Protein AF-A0A7S4N7H6-F1 (afdb_monomer)

Solvent-accessible surface area (backbone atoms only — not comparable to full-atom values): 15354 Å² total; per-residue (Å²): 119,67,38,64,48,31,54,50,19,33,51,30,37,40,54,18,50,49,48,48,48,51,52,51,51,55,51,50,63,55,41,80,73,58,54,70,62,51,60,74,70,46,38,38,70,62,48,52,55,51,48,57,56,50,60,75,44,42,65,61,54,47,52,25,35,52,34,37,29,51,17,36,55,34,43,32,55,54,52,39,52,50,30,40,59,76,13,61,77,63,76,40,68,44,70,62,32,51,47,37,40,49,30,40,50,49,25,25,50,36,39,39,50,30,39,52,51,49,46,51,53,50,52,53,50,51,48,51,70,70,78,46,71,32,49,36,60,94,38,90,90,43,83,68,22,55,35,48,39,53,51,49,53,54,51,51,55,52,48,57,58,39,48,56,40,48,40,46,32,30,51,24,50,19,49,33,26,43,51,50,28,52,52,57,72,67,46,88,83,71,65,60,61,59,70,68,60,33,52,50,35,36,54,49,16,54,49,26,48,51,43,32,52,27,60,61,46,27,78,79,41,50,71,63,27,46,54,54,34,52,54,51,47,50,51,41,52,63,47,49,46,38,52,51,31,54,54,44,15,51,39,51,62,56,32,50,51,54,49,54,50,54,52,50,50,57,58,51,57,60,52,63,69,61,68,76,72,71,71,68,82,74,48,70,67,58,62,55,52,58,63,64,66,66,78,78,117

Nearest PDB structures (foldseek):
  3ja6-assembly1_I  TM=1.741E-01  e=6.842E-01  Escherichia coli
  5hu6-assembly1_D  TM=1.816E-01  e=7.795E-01  Trypanosoma brucei brucei
  4x0j-assembly1_A  TM=1.762E-01  e=8.141E-01  Trypanosoma brucei brucei
  7a0g-assembly1_FFF  TM=2.171E-01  e=4.831E+00  Serratia marcescens

Structure (mmCIF, N/CA/C/O backbone):
data_AF-A0A7S4N7H6-F1
#
_entry.id   AF-A0A7S4N7H6-F1
#
loop_
_atom_site.group_PDB
_atom_site.id
_atom_site.type_symbol
_atom_site.label_atom_id
_atom_site.label_alt_id
_atom_site.label_comp_id
_atom_site.label_asym_id
_atom_site.label_entity_id
_atom_site.label_seq_id
_atom_site.pdbx_PDB_ins_code
_atom_site.Cartn_x
_atom_site.Cartn_y
_atom_site.Cartn_z
_atom_site.occupancy
_atom_site.B_iso_or_equiv
_atom_site.auth_seq_id
_atom_site.auth_comp_id
_atom_site.auth_asym_id
_atom_site.auth_atom_id
_atom_site.pdbx_PDB_model_num
ATOM 1 N N . MET A 1 1 ? -7.094 14.275 22.408 1.00 88.88 1 MET A N 1
ATOM 2 C CA . MET A 1 1 ? -5.710 13.994 21.972 1.00 88.88 1 MET A CA 1
ATOM 3 C C . MET A 1 1 ? -5.791 12.988 20.835 1.00 88.88 1 MET A C 1
ATOM 5 O O . MET A 1 1 ? -6.668 12.138 20.911 1.00 88.88 1 MET A O 1
ATOM 9 N N . ILE A 1 2 ? -5.002 13.138 19.769 1.00 94.25 2 ILE A N 1
ATOM 10 C CA . ILE A 1 2 ? -4.972 12.162 18.665 1.00 94.25 2 ILE A CA 1
ATOM 11 C C . ILE A 1 2 ? -3.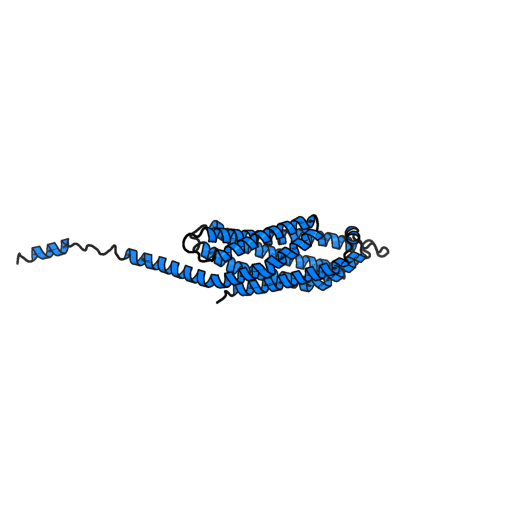952 11.082 19.025 1.00 94.25 2 ILE A C 1
ATOM 13 O O . ILE A 1 2 ? -2.880 11.412 19.527 1.00 94.25 2 ILE A O 1
ATOM 17 N N . ASP A 1 3 ? -4.292 9.819 18.785 1.00 96.12 3 ASP A N 1
ATOM 18 C CA . ASP A 1 3 ? -3.366 8.699 18.938 1.00 96.12 3 ASP A CA 1
ATOM 19 C C . ASP A 1 3 ? -2.113 8.867 18.052 1.00 96.12 3 ASP A C 1
ATOM 21 O O . ASP A 1 3 ? -2.209 9.160 16.856 1.00 96.12 3 ASP A O 1
ATOM 25 N N . PHE A 1 4 ? -0.929 8.694 18.649 1.00 96.50 4 PHE A N 1
ATOM 26 C CA . PHE A 1 4 ? 0.352 8.938 17.981 1.00 96.50 4 PHE A CA 1
ATOM 27 C C . PHE A 1 4 ? 0.578 7.998 16.788 1.00 96.50 4 PHE A C 1
ATOM 29 O O . PHE A 1 4 ? 1.060 8.447 15.745 1.00 96.50 4 PHE A O 1
ATOM 36 N N . ALA A 1 5 ? 0.194 6.721 16.900 1.00 96.56 5 ALA A N 1
ATOM 37 C CA . ALA A 1 5 ? 0.367 5.750 15.820 1.00 96.56 5 ALA A CA 1
ATOM 38 C C . ALA A 1 5 ? -0.529 6.095 14.620 1.00 96.56 5 ALA A C 1
ATOM 40 O O . ALA A 1 5 ? -0.074 6.067 13.479 1.00 96.56 5 ALA A O 1
ATOM 41 N N . CYS A 1 6 ? -1.770 6.528 14.870 1.00 97.00 6 CYS A N 1
ATOM 42 C CA . CYS A 1 6 ? -2.660 7.013 13.810 1.00 97.00 6 CYS A CA 1
ATOM 43 C C . CYS A 1 6 ? -2.090 8.248 13.093 1.00 97.00 6 CYS A C 1
ATOM 45 O O . CYS A 1 6 ? -2.085 8.303 11.863 1.00 97.00 6 CYS A O 1
ATOM 47 N N . ALA A 1 7 ? -1.606 9.242 13.849 1.00 97.69 7 ALA A N 1
ATOM 48 C CA . ALA A 1 7 ? -1.077 10.486 13.286 1.00 97.69 7 ALA A CA 1
ATOM 49 C C . ALA A 1 7 ? 0.189 10.247 12.450 1.00 97.69 7 ALA A C 1
ATOM 51 O O . ALA A 1 7 ? 0.299 10.745 11.331 1.00 97.69 7 ALA A O 1
ATOM 52 N N . THR A 1 8 ? 1.122 9.452 12.974 1.00 97.25 8 THR A N 1
ATOM 53 C CA . THR A 1 8 ? 2.354 9.093 12.262 1.00 97.25 8 THR A CA 1
ATOM 54 C C . THR A 1 8 ? 2.055 8.267 11.018 1.00 97.25 8 THR A C 1
ATOM 56 O O . THR A 1 8 ? 2.459 8.677 9.934 1.00 97.25 8 THR A O 1
ATOM 59 N N . SER A 1 9 ? 1.271 7.188 11.125 1.00 97.19 9 SER A N 1
ATOM 60 C CA . SER A 1 9 ? 0.854 6.386 9.964 1.00 97.19 9 SER A CA 1
ATOM 61 C C . SER A 1 9 ? 0.212 7.255 8.873 1.00 97.19 9 SER A C 1
ATOM 63 O O . SER A 1 9 ? 0.584 7.145 7.708 1.00 97.19 9 SER A O 1
ATOM 65 N N . THR A 1 10 ? -0.650 8.211 9.250 1.00 97.44 10 THR A N 1
ATOM 66 C CA . THR A 1 10 ? -1.265 9.166 8.309 1.00 97.44 10 THR A CA 1
ATOM 67 C C . THR A 1 10 ? -0.224 9.971 7.530 1.00 97.44 10 THR A C 1
ATOM 69 O O . THR A 1 10 ? -0.329 10.092 6.311 1.00 97.44 10 THR A O 1
ATOM 72 N N . ILE A 1 11 ? 0.781 10.522 8.218 1.00 97.88 11 ILE A N 1
ATOM 73 C CA . ILE A 1 11 ? 1.836 11.330 7.590 1.00 97.88 11 ILE A CA 1
ATOM 74 C C . ILE A 1 11 ? 2.667 10.466 6.639 1.00 97.88 11 ILE A C 1
ATOM 76 O O . ILE A 1 11 ? 2.878 10.858 5.494 1.00 97.88 11 ILE A O 1
ATOM 80 N N . PHE A 1 12 ? 3.098 9.282 7.082 1.00 97.69 12 PHE A N 1
ATOM 81 C CA . PHE A 1 12 ? 3.906 8.384 6.255 1.00 97.69 12 PHE A CA 1
ATOM 82 C C . PHE A 1 12 ? 3.144 7.913 5.010 1.00 97.69 12 PHE A C 1
ATOM 84 O O . PHE A 1 12 ? 3.699 7.966 3.912 1.00 97.69 12 PHE A O 1
ATOM 91 N N . PHE A 1 13 ? 1.863 7.551 5.143 1.00 96.75 13 PHE A N 1
ATOM 92 C CA . PHE A 1 13 ? 1.027 7.214 3.993 1.00 96.75 13 PHE A CA 1
ATOM 93 C C . PHE A 1 13 ? 0.859 8.392 3.038 1.00 96.75 13 PHE A C 1
ATOM 95 O O . PHE A 1 13 ? 1.040 8.215 1.837 1.00 96.75 13 PHE A O 1
ATOM 102 N N . ALA A 1 14 ? 0.544 9.588 3.540 1.00 96.31 14 ALA A N 1
ATOM 103 C CA . ALA A 1 14 ? 0.357 10.762 2.691 1.00 96.31 14 ALA A CA 1
ATOM 104 C C . ALA A 1 14 ? 1.646 11.128 1.938 1.00 96.31 14 ALA A C 1
ATOM 106 O O . ALA A 1 14 ? 1.610 11.346 0.729 1.00 96.31 14 ALA A O 1
ATOM 107 N N . CYS A 1 15 ? 2.792 11.142 2.626 1.00 97.25 15 CYS A N 1
ATOM 108 C CA . CYS A 1 15 ? 4.090 11.432 2.018 1.00 97.25 15 CYS A CA 1
ATOM 109 C C . CYS A 1 15 ? 4.485 10.378 0.976 1.00 97.25 15 CYS A C 1
ATOM 111 O O . CYS A 1 15 ? 4.840 10.743 -0.144 1.00 97.25 15 CYS A O 1
ATOM 113 N N . SER A 1 16 ? 4.384 9.089 1.318 1.00 96.69 16 SER A N 1
ATOM 114 C CA . SER A 1 16 ? 4.694 7.986 0.402 1.00 96.69 16 SER A CA 1
ATOM 115 C C . SER A 1 16 ? 3.823 8.036 -0.858 1.00 96.69 16 SER A C 1
ATOM 117 O O . SER A 1 16 ? 4.337 8.083 -1.978 1.00 96.69 16 SER A O 1
ATOM 119 N N . ASN A 1 17 ? 2.499 8.119 -0.691 1.00 94.75 17 ASN A N 1
ATOM 120 C CA . ASN A 1 17 ? 1.561 8.153 -1.812 1.00 94.75 17 ASN A CA 1
ATOM 121 C C . ASN A 1 17 ? 1.756 9.394 -2.686 1.00 94.75 17 ASN A C 1
ATOM 123 O O . ASN A 1 17 ? 1.696 9.296 -3.910 1.00 94.75 17 ASN A O 1
ATOM 127 N N . LEU A 1 18 ? 2.048 10.552 -2.086 1.00 95.50 18 LEU A N 1
ATOM 128 C CA . LEU A 1 18 ? 2.345 11.766 -2.841 1.00 95.50 18 LEU A CA 1
ATOM 129 C C . LEU A 1 18 ? 3.591 11.584 -3.716 1.00 95.50 18 LEU A C 1
ATOM 131 O O . LEU A 1 18 ? 3.563 11.946 -4.892 1.00 95.50 18 LEU A O 1
ATOM 135 N N . MET A 1 19 ? 4.659 10.983 -3.181 1.00 95.81 19 MET A N 1
ATOM 136 C CA . MET A 1 19 ? 5.862 10.674 -3.960 1.00 95.81 19 MET A CA 1
ATOM 137 C C . MET A 1 19 ? 5.555 9.705 -5.105 1.00 95.81 19 MET A C 1
ATOM 139 O O . MET A 1 19 ? 5.966 9.958 -6.237 1.00 95.81 19 MET A O 1
ATOM 143 N N . TYR A 1 20 ? 4.787 8.641 -4.851 1.00 92.88 20 TYR A N 1
ATOM 144 C CA . TYR A 1 20 ? 4.370 7.702 -5.894 1.00 92.88 20 TYR A CA 1
ATOM 145 C C . TYR A 1 20 ? 3.541 8.367 -6.989 1.00 92.88 20 TYR A C 1
ATOM 147 O O . TYR A 1 20 ? 3.772 8.114 -8.169 1.00 92.88 20 TYR A O 1
ATOM 155 N N . ILE A 1 21 ? 2.611 9.248 -6.628 1.00 90.94 21 ILE A N 1
ATOM 156 C CA . ILE A 1 21 ? 1.795 9.981 -7.598 1.00 90.94 21 ILE A CA 1
ATOM 157 C C . ILE A 1 21 ? 2.668 10.926 -8.422 1.00 90.94 21 ILE A C 1
ATOM 159 O O . ILE A 1 21 ? 2.542 10.944 -9.644 1.00 90.94 21 ILE A O 1
ATOM 163 N N . ILE A 1 22 ? 3.603 11.651 -7.801 1.00 91.94 22 ILE A N 1
ATOM 164 C CA . ILE A 1 22 ? 4.558 12.501 -8.527 1.00 91.94 22 ILE A CA 1
ATOM 165 C C . ILE A 1 22 ? 5.390 11.662 -9.505 1.00 91.94 22 ILE A C 1
ATOM 167 O O . ILE A 1 22 ? 5.545 12.055 -10.661 1.00 91.94 22 ILE A O 1
ATOM 171 N N . LEU A 1 23 ? 5.884 10.493 -9.089 1.00 91.44 23 LEU A N 1
ATOM 172 C CA . LEU A 1 23 ? 6.637 9.585 -9.959 1.00 91.44 23 LEU A CA 1
ATOM 173 C C . LEU A 1 23 ? 5.784 9.046 -11.114 1.00 91.44 23 LEU A C 1
ATOM 175 O O . LEU A 1 23 ? 6.234 9.043 -12.258 1.00 91.44 23 LEU A O 1
ATOM 179 N N . ARG A 1 24 ? 4.534 8.647 -10.849 1.00 87.81 24 ARG A N 1
ATOM 180 C CA . ARG A 1 24 ? 3.604 8.168 -11.884 1.00 87.81 24 ARG A CA 1
ATOM 181 C C . ARG A 1 24 ? 3.257 9.277 -12.877 1.00 87.81 24 ARG A C 1
ATOM 183 O O . ARG A 1 24 ? 3.309 9.045 -14.079 1.00 87.81 24 ARG A O 1
ATOM 190 N N . VAL A 1 25 ? 2.978 10.492 -12.403 1.00 86.25 25 VAL A N 1
ATOM 191 C CA . VAL A 1 25 ? 2.630 11.644 -13.253 1.00 86.25 25 VAL A CA 1
ATOM 192 C C . VAL A 1 25 ? 3.828 12.125 -14.070 1.00 86.25 25 VAL A C 1
ATOM 194 O O . VAL A 1 25 ? 3.690 12.393 -15.263 1.00 86.25 25 VAL A O 1
ATOM 197 N N . THR A 1 26 ? 5.018 12.221 -13.471 1.00 87.50 26 THR A N 1
ATOM 198 C CA . THR A 1 26 ? 6.238 12.592 -14.212 1.00 87.50 26 THR A CA 1
ATOM 199 C C . THR A 1 26 ? 6.615 11.512 -15.227 1.00 87.50 26 THR A C 1
ATOM 201 O O . THR A 1 26 ? 6.935 11.838 -16.374 1.00 87.50 26 THR A O 1
ATOM 204 N N . GLY A 1 27 ? 6.466 10.236 -14.860 1.00 81.94 27 GLY A N 1
ATOM 205 C CA . GLY A 1 27 ? 6.606 9.096 -15.764 1.00 81.94 27 GLY A CA 1
ATOM 206 C C . GLY A 1 27 ? 5.619 9.137 -16.932 1.00 81.94 27 GLY A C 1
ATOM 207 O O . GLY A 1 27 ? 6.031 8.976 -18.080 1.00 81.94 27 GLY A O 1
ATOM 208 N N . GLN A 1 28 ? 4.343 9.435 -16.670 1.00 78.00 28 GLN A N 1
ATOM 209 C CA . GLN A 1 28 ? 3.297 9.544 -17.691 1.00 78.00 28 GLN A CA 1
ATOM 210 C C . GLN A 1 28 ? 3.484 10.768 -18.592 1.00 78.00 28 GLN A C 1
ATOM 212 O O . GLN A 1 28 ? 3.285 10.696 -19.798 1.00 78.00 28 GLN A O 1
ATOM 217 N N . ARG A 1 29 ? 3.944 11.907 -18.069 1.00 78.06 29 ARG A N 1
ATOM 218 C CA . ARG A 1 29 ? 4.283 13.044 -18.938 1.00 78.06 29 ARG A CA 1
ATOM 219 C C . ARG A 1 29 ? 5.377 12.657 -19.926 1.00 78.06 29 ARG A C 1
ATOM 221 O O . ARG A 1 29 ? 5.317 13.014 -21.100 1.00 78.06 29 ARG A O 1
ATOM 228 N N . SER A 1 30 ? 6.339 11.869 -19.464 1.00 70.75 30 SER A N 1
ATOM 229 C CA . SER A 1 30 ? 7.383 11.317 -20.312 1.00 70.75 30 SER A CA 1
ATOM 230 C C . SER A 1 30 ? 6.892 10.138 -21.170 1.00 70.75 30 SER A C 1
ATOM 232 O O . SER A 1 30 ? 7.564 9.772 -22.125 1.00 70.75 30 SER A O 1
ATOM 234 N N . SER A 1 31 ? 5.696 9.588 -20.924 1.00 64.12 31 SER A N 1
ATOM 235 C CA . SER A 1 31 ? 5.050 8.622 -21.821 1.00 64.12 31 SER A CA 1
ATOM 236 C C . SER A 1 31 ? 4.431 9.260 -23.064 1.00 64.12 31 SER A C 1
ATOM 238 O O . SER A 1 31 ? 4.078 8.538 -23.983 1.00 64.12 31 SER A O 1
ATOM 240 N N . SER A 1 32 ? 4.359 10.593 -23.160 1.00 69.50 32 SER A N 1
ATOM 241 C CA . SER A 1 32 ? 4.151 11.251 -24.464 1.00 69.50 32 SER A CA 1
ATOM 242 C C . SER A 1 32 ? 5.289 10.958 -25.456 1.00 69.50 32 SER A C 1
ATOM 244 O O . SER A 1 32 ? 5.095 11.075 -26.659 1.00 69.50 32 SER A O 1
ATOM 246 N N . LEU A 1 33 ? 6.452 10.538 -24.942 1.00 75.56 33 LEU A N 1
ATOM 247 C CA . LEU A 1 33 ? 7.594 10.023 -25.701 1.00 75.56 33 LEU A CA 1
ATOM 248 C C . LEU A 1 33 ? 7.657 8.484 -25.690 1.00 75.56 33 LEU A C 1
ATOM 250 O O . LEU A 1 33 ? 8.619 7.912 -26.193 1.00 75.56 33 LEU A O 1
ATOM 254 N N . PHE A 1 34 ? 6.695 7.800 -25.058 1.00 82.00 34 PHE A N 1
ATOM 255 C CA . PHE A 1 34 ? 6.642 6.341 -25.058 1.00 82.00 34 PHE A CA 1
ATOM 256 C C . PHE A 1 34 ? 5.992 5.881 -26.356 1.00 82.00 34 PHE A C 1
ATOM 258 O O . PHE A 1 34 ? 4.787 6.038 -26.541 1.00 82.00 34 PHE A O 1
ATOM 265 N N . ASP A 1 35 ? 6.810 5.312 -27.231 1.00 88.12 35 ASP A N 1
ATOM 266 C CA . ASP A 1 35 ? 6.350 4.644 -28.434 1.00 88.12 35 ASP A CA 1
ATOM 267 C C . ASP A 1 35 ? 6.068 3.164 -28.098 1.00 88.12 35 ASP A C 1
ATOM 269 O O . ASP A 1 35 ? 7.003 2.411 -27.791 1.00 88.12 35 ASP A O 1
ATOM 273 N N . PRO A 1 36 ? 4.790 2.737 -28.069 1.00 86.06 36 PRO A N 1
ATOM 274 C CA . PRO A 1 36 ? 4.431 1.370 -27.713 1.00 86.06 36 PRO A CA 1
ATOM 275 C C . PRO A 1 36 ? 4.935 0.348 -28.732 1.00 86.06 36 PRO A C 1
ATOM 277 O O . PRO A 1 36 ? 5.111 -0.813 -28.360 1.00 86.06 36 PRO A O 1
ATOM 280 N N . ASP A 1 37 ? 5.158 0.751 -29.981 1.00 92.06 37 ASP A N 1
ATOM 281 C CA . ASP A 1 37 ? 5.601 -0.151 -31.035 1.00 92.06 37 ASP A CA 1
ATOM 282 C C . ASP A 1 37 ? 7.103 -0.411 -30.890 1.00 92.06 37 ASP A C 1
ATOM 284 O O . ASP A 1 37 ? 7.502 -1.571 -30.792 1.00 92.06 37 ASP A O 1
ATOM 288 N N . LEU A 1 38 ? 7.914 0.632 -30.665 1.00 93.06 38 LEU A N 1
ATOM 289 C CA . LEU A 1 38 ? 9.347 0.472 -30.355 1.00 93.06 38 LEU A CA 1
ATOM 290 C C . LEU A 1 38 ? 9.592 -0.356 -29.086 1.00 93.06 38 LEU A C 1
ATOM 292 O O . LEU A 1 38 ? 10.543 -1.137 -29.018 1.00 93.06 38 LEU A O 1
ATOM 296 N N . TRP A 1 39 ? 8.734 -0.217 -28.069 1.00 91.19 39 TRP A N 1
ATOM 297 C CA . TRP A 1 39 ? 8.843 -1.032 -26.858 1.00 91.19 39 TRP A CA 1
ATOM 298 C C . TRP A 1 39 ? 8.502 -2.506 -27.111 1.00 91.19 39 TRP A C 1
ATOM 300 O O . TRP A 1 39 ? 9.207 -3.383 -26.615 1.00 91.19 39 TRP A O 1
ATOM 310 N N . LYS A 1 40 ? 7.461 -2.797 -27.905 1.00 91.75 40 LYS A N 1
ATOM 311 C CA . LYS A 1 40 ? 7.094 -4.175 -28.288 1.00 91.75 40 LYS A CA 1
ATOM 312 C C . LYS A 1 40 ? 8.141 -4.830 -29.184 1.00 91.75 40 LYS A C 1
ATOM 314 O O . LYS A 1 40 ? 8.381 -6.028 -29.058 1.00 91.75 40 LYS A O 1
ATOM 319 N N . GLU A 1 41 ? 8.766 -4.053 -30.061 1.00 95.81 41 GLU A N 1
ATOM 320 C CA . GLU A 1 41 ? 9.892 -4.486 -30.894 1.00 95.81 41 GLU A CA 1
ATOM 321 C C . GLU A 1 41 ? 11.198 -4.626 -30.092 1.00 95.81 41 GLU A C 1
ATOM 323 O O . GLU A 1 41 ? 12.179 -5.186 -30.590 1.00 95.81 41 GLU A O 1
ATOM 328 N N . LEU A 1 42 ? 11.191 -4.177 -28.828 1.00 95.50 42 LEU A N 1
ATOM 329 C CA . LEU A 1 42 ? 12.337 -4.152 -27.924 1.00 95.50 42 LEU A CA 1
ATOM 330 C C . LEU A 1 42 ? 13.537 -3.436 -28.556 1.00 95.50 42 LEU A C 1
ATOM 332 O O . LEU A 1 42 ? 14.663 -3.935 -28.501 1.00 95.50 42 LEU A O 1
ATOM 336 N N . ASP A 1 43 ? 13.298 -2.276 -29.173 1.00 96.38 43 ASP A N 1
ATOM 337 C CA . ASP A 1 43 ? 14.360 -1.477 -29.784 1.00 96.38 43 ASP A CA 1
ATOM 338 C C . ASP A 1 43 ? 15.432 -1.100 -28.737 1.00 96.38 43 ASP A C 1
ATOM 340 O O . ASP A 1 43 ? 15.113 -0.495 -27.707 1.00 96.38 43 ASP A O 1
ATOM 344 N N . PRO A 1 44 ? 16.713 -1.447 -28.951 1.00 95.62 44 PRO A N 1
ATOM 345 C CA . PRO A 1 44 ? 17.741 -1.286 -27.928 1.00 95.62 44 PRO A CA 1
ATOM 346 C C . PRO A 1 44 ? 18.051 0.180 -27.600 1.00 95.62 44 PRO A C 1
ATOM 348 O O . PRO A 1 44 ? 18.356 0.482 -26.444 1.00 95.62 44 PRO A O 1
ATOM 351 N N . PHE A 1 45 ? 17.933 1.108 -28.558 1.00 94.88 45 PHE A N 1
ATOM 352 C CA . PHE A 1 45 ? 18.153 2.534 -28.295 1.00 94.88 45 PHE A CA 1
ATOM 353 C C . PHE A 1 45 ? 17.052 3.101 -27.402 1.00 94.88 45 PHE A C 1
ATOM 355 O O . PHE A 1 45 ? 17.334 3.799 -26.423 1.00 94.88 45 PHE A O 1
ATOM 362 N N . PHE A 1 46 ? 15.801 2.749 -27.700 1.00 94.88 46 PHE A N 1
ATOM 363 C CA . PHE A 1 46 ? 14.663 3.094 -26.863 1.00 94.88 46 PHE A CA 1
ATOM 364 C C . PHE A 1 46 ? 14.803 2.506 -25.454 1.00 94.88 46 PHE A C 1
ATOM 366 O O . PHE A 1 46 ? 14.628 3.225 -24.468 1.00 94.88 46 PHE A O 1
ATOM 373 N N . LEU A 1 47 ? 15.169 1.224 -25.336 1.00 95.00 47 LEU A N 1
ATOM 374 C CA . LEU A 1 47 ? 15.364 0.569 -24.040 1.00 95.00 47 LEU A CA 1
ATOM 375 C C . LEU A 1 47 ? 16.472 1.240 -23.220 1.00 95.00 47 LEU A C 1
ATOM 377 O O . LEU A 1 47 ? 16.259 1.525 -22.042 1.00 95.00 47 LEU A O 1
ATOM 381 N N . LYS A 1 48 ? 17.618 1.560 -23.826 1.00 95.19 48 LYS A N 1
ATOM 382 C CA . LYS A 1 48 ? 18.726 2.257 -23.154 1.00 95.19 48 LYS A CA 1
ATOM 383 C C . LYS A 1 48 ? 18.287 3.609 -22.587 1.00 95.19 48 LYS A C 1
ATOM 385 O O . LYS A 1 48 ? 18.486 3.873 -21.401 1.00 95.19 48 LYS A O 1
ATOM 390 N N . PHE A 1 49 ? 17.588 4.415 -23.391 1.00 93.81 49 PHE A N 1
ATOM 391 C CA . PHE A 1 49 ? 17.018 5.689 -22.943 1.00 93.81 49 PHE A CA 1
ATOM 392 C C . PHE A 1 49 ? 16.030 5.508 -21.776 1.00 93.81 49 PHE A C 1
ATOM 394 O O . PHE A 1 49 ? 16.051 6.259 -20.795 1.00 93.81 49 PHE A O 1
ATOM 401 N N . GLN A 1 50 ? 15.176 4.482 -21.841 1.00 92.31 50 GLN A N 1
ATOM 402 C CA . GLN A 1 50 ? 14.249 4.163 -20.754 1.00 92.31 50 GLN A CA 1
ATOM 403 C C . GLN A 1 50 ? 14.976 3.787 -19.462 1.00 92.31 50 GLN A C 1
ATOM 405 O O . GLN A 1 50 ? 14.584 4.238 -18.381 1.00 92.31 50 GLN A O 1
ATOM 410 N N . TRP A 1 51 ? 16.035 2.985 -19.559 1.00 94.38 51 TRP A N 1
ATOM 411 C CA . TRP A 1 51 ? 16.844 2.580 -18.417 1.00 94.38 51 TRP A CA 1
ATOM 412 C C . TRP A 1 51 ? 17.540 3.767 -17.758 1.00 94.38 51 TRP A C 1
ATOM 414 O O . TRP A 1 51 ? 17.423 3.916 -16.544 1.00 94.38 51 TRP A O 1
ATOM 424 N N . GLU A 1 52 ? 18.160 4.666 -18.522 1.00 93.50 52 GLU A N 1
ATOM 425 C CA . GLU A 1 52 ? 18.764 5.902 -17.993 1.00 93.50 52 GLU A CA 1
ATOM 426 C C . GLU A 1 52 ? 17.771 6.721 -17.160 1.00 93.50 52 GLU A C 1
ATOM 428 O O . GLU A 1 52 ? 18.069 7.144 -16.038 1.00 93.50 52 GLU A O 1
ATOM 433 N N . ARG A 1 53 ? 16.538 6.846 -17.655 1.00 90.12 53 ARG A N 1
ATOM 434 C CA . ARG A 1 53 ? 15.451 7.535 -16.953 1.00 90.12 53 ARG A CA 1
ATOM 435 C C . ARG A 1 53 ? 14.980 6.795 -15.695 1.00 90.12 53 ARG A C 1
ATOM 437 O O . ARG A 1 53 ? 14.647 7.425 -14.692 1.00 90.12 53 ARG A O 1
ATOM 444 N N . ARG A 1 54 ? 14.913 5.459 -15.711 1.00 91.38 54 ARG A N 1
ATOM 445 C CA . ARG A 1 54 ? 14.577 4.679 -14.502 1.00 91.38 54 ARG A CA 1
ATOM 446 C C . ARG A 1 54 ? 15.659 4.840 -13.439 1.00 91.38 54 ARG A C 1
ATOM 448 O O . ARG A 1 54 ? 15.335 5.040 -12.270 1.00 91.38 54 ARG A O 1
ATOM 455 N N . MET A 1 55 ? 16.927 4.821 -13.848 1.00 92.25 55 MET A N 1
ATOM 456 C CA . MET A 1 55 ? 18.068 4.987 -12.950 1.00 92.25 55 MET A CA 1
ATOM 457 C C . MET A 1 55 ? 18.048 6.351 -12.248 1.00 92.25 55 MET A C 1
ATOM 459 O O . MET A 1 55 ? 18.274 6.403 -11.040 1.00 92.25 55 MET A O 1
ATOM 463 N N . SER A 1 56 ? 17.678 7.436 -12.942 1.00 93.19 56 SER A N 1
ATOM 464 C CA . SER A 1 56 ? 17.575 8.762 -12.310 1.00 93.19 56 SER A CA 1
ATOM 465 C C . SER A 1 56 ? 16.486 8.843 -11.231 1.00 93.19 56 SER A C 1
ATOM 467 O O . SER A 1 56 ? 16.609 9.617 -10.284 1.00 93.19 56 SER A O 1
ATOM 469 N N . ASN A 1 57 ? 15.430 8.031 -11.344 1.00 92.12 57 ASN A N 1
ATOM 470 C CA . ASN A 1 57 ? 14.289 8.026 -10.423 1.00 92.12 57 ASN A CA 1
ATOM 471 C C . ASN A 1 57 ? 14.355 6.911 -9.361 1.00 92.12 57 ASN A C 1
ATOM 473 O O . ASN A 1 57 ? 13.479 6.835 -8.489 1.00 92.12 57 ASN A O 1
ATOM 477 N N . GLY A 1 58 ? 15.377 6.050 -9.407 1.00 90.94 58 GLY A N 1
ATOM 478 C CA . GLY A 1 58 ? 15.494 4.876 -8.539 1.00 90.94 58 GLY A CA 1
ATOM 479 C C . GLY A 1 58 ? 15.518 5.229 -7.051 1.00 90.94 58 GLY A C 1
ATOM 480 O O . GLY A 1 58 ? 14.803 4.616 -6.261 1.00 90.94 58 GLY A O 1
ATOM 481 N N . ALA A 1 59 ? 16.254 6.279 -6.670 1.00 91.81 59 ALA A N 1
ATOM 482 C CA . ALA A 1 59 ? 16.362 6.711 -5.275 1.00 91.81 59 ALA A CA 1
ATOM 483 C C . ALA A 1 59 ? 15.018 7.185 -4.691 1.00 91.81 59 ALA A C 1
ATOM 485 O O . ALA A 1 59 ? 14.656 6.805 -3.579 1.00 91.81 59 ALA A O 1
ATOM 486 N N . ILE A 1 60 ? 14.252 7.973 -5.455 1.00 93.00 60 ILE A N 1
ATOM 487 C CA . ILE A 1 60 ? 12.932 8.469 -5.032 1.00 93.00 60 ILE A CA 1
ATOM 488 C C . ILE A 1 60 ? 11.953 7.297 -4.907 1.00 93.00 60 ILE A C 1
ATOM 490 O O . ILE A 1 60 ? 11.203 7.224 -3.936 1.00 93.00 60 ILE A O 1
ATOM 494 N N . THR A 1 61 ? 11.999 6.358 -5.857 1.00 92.62 61 THR A N 1
ATOM 495 C CA . THR A 1 61 ? 11.153 5.155 -5.854 1.00 92.62 61 THR A CA 1
ATOM 496 C C . THR A 1 61 ? 11.443 4.272 -4.640 1.00 92.62 61 THR A C 1
ATOM 498 O O . THR A 1 61 ? 10.517 3.849 -3.950 1.00 92.62 61 THR A O 1
ATOM 501 N N . GLY A 1 62 ? 12.723 4.042 -4.330 1.00 93.69 62 GLY A N 1
ATOM 502 C CA . GLY A 1 62 ? 13.135 3.286 -3.146 1.00 93.69 62 GLY A CA 1
ATOM 503 C C . GLY A 1 62 ? 12.720 3.967 -1.840 1.00 93.69 62 GLY A C 1
ATOM 504 O O . GLY A 1 62 ? 12.177 3.312 -0.952 1.00 93.69 62 GLY A O 1
ATOM 505 N N . ALA A 1 63 ? 12.907 5.287 -1.735 1.00 95.38 63 ALA A N 1
ATOM 506 C CA . ALA A 1 63 ? 12.503 6.053 -0.557 1.00 95.38 63 ALA A CA 1
ATOM 507 C C . ALA A 1 63 ? 10.981 6.027 -0.336 1.00 95.38 63 ALA A C 1
ATOM 509 O O . ALA A 1 63 ? 10.539 5.775 0.783 1.00 95.38 63 ALA A O 1
ATOM 510 N N . ALA A 1 64 ? 10.184 6.231 -1.392 1.00 95.81 64 ALA A N 1
ATOM 511 C CA . ALA A 1 64 ? 8.726 6.132 -1.320 1.00 95.81 64 ALA A CA 1
ATOM 512 C C . ALA A 1 64 ? 8.288 4.737 -0.844 1.00 95.81 64 ALA A C 1
ATOM 514 O O . ALA A 1 64 ? 7.490 4.627 0.084 1.00 95.81 64 ALA A O 1
ATOM 515 N N . GLY A 1 65 ? 8.893 3.677 -1.390 1.00 94.62 65 GLY A N 1
ATOM 516 C CA . GLY A 1 65 ? 8.608 2.303 -0.977 1.00 94.62 65 GLY A CA 1
ATOM 517 C C . GLY A 1 65 ? 8.915 2.027 0.490 1.00 94.62 65 GLY A C 1
ATOM 518 O O . GLY A 1 65 ? 8.091 1.453 1.196 1.00 94.62 65 GLY A O 1
ATOM 519 N N . LEU A 1 66 ? 10.061 2.490 0.992 1.00 96.31 66 LEU A N 1
ATOM 520 C CA . LEU A 1 66 ? 10.403 2.331 2.408 1.00 96.31 66 LEU A CA 1
ATOM 521 C C . LEU A 1 66 ? 9.446 3.104 3.326 1.00 96.31 66 LEU A C 1
ATOM 523 O O . LEU A 1 66 ? 9.015 2.565 4.344 1.00 96.31 66 LEU A O 1
ATOM 527 N N . LEU A 1 67 ? 9.077 4.339 2.964 1.00 97.00 67 LEU A N 1
ATOM 528 C CA . LEU A 1 67 ? 8.084 5.114 3.717 1.00 97.00 67 LEU A CA 1
ATOM 529 C C . LEU A 1 67 ? 6.718 4.417 3.732 1.00 97.00 67 LEU A C 1
ATOM 531 O O . LEU A 1 67 ? 6.066 4.402 4.774 1.00 97.00 67 LEU A O 1
ATOM 535 N N . SER A 1 68 ? 6.315 3.818 2.607 1.00 96.38 68 SER A N 1
ATOM 536 C CA . SER A 1 68 ? 5.092 3.017 2.490 1.00 96.38 68 SER A CA 1
ATOM 537 C C . SER A 1 68 ? 5.100 1.829 3.451 1.00 96.38 68 SER A C 1
ATOM 539 O O . SER A 1 68 ? 4.198 1.694 4.277 1.00 96.38 68 SER A O 1
ATOM 541 N N . ALA A 1 69 ? 6.168 1.027 3.433 1.00 97.06 69 ALA A N 1
ATOM 542 C CA . ALA A 1 69 ? 6.301 -0.130 4.313 1.00 97.06 69 ALA A CA 1
ATOM 543 C C . ALA A 1 69 ? 6.241 0.269 5.799 1.00 97.06 69 ALA A C 1
ATOM 545 O O . ALA A 1 69 ? 5.554 -0.371 6.596 1.00 97.06 69 ALA A O 1
ATOM 546 N N . VAL A 1 70 ? 6.898 1.371 6.183 1.00 97.56 70 VAL A N 1
ATOM 547 C CA . VAL A 1 70 ? 6.817 1.908 7.554 1.00 97.56 70 VAL A CA 1
ATOM 548 C C . VAL A 1 70 ? 5.392 2.351 7.899 1.00 97.56 70 VAL A C 1
ATOM 550 O O . VAL A 1 70 ? 4.919 2.067 9.002 1.00 97.56 70 VAL A O 1
ATOM 553 N N . ALA A 1 71 ? 4.688 3.010 6.973 1.00 97.31 71 ALA A N 1
ATOM 554 C CA . ALA A 1 71 ? 3.304 3.440 7.173 1.00 97.31 71 ALA A CA 1
ATOM 555 C C . ALA A 1 71 ? 2.383 2.257 7.507 1.00 97.31 71 ALA A C 1
ATOM 557 O O . ALA A 1 71 ? 1.575 2.354 8.436 1.00 97.31 71 ALA A O 1
ATOM 558 N N . TRP A 1 72 ? 2.567 1.139 6.801 1.00 97.69 72 TRP A N 1
ATOM 559 C CA . TRP A 1 72 ? 1.849 -0.118 6.994 1.00 97.69 72 TRP A CA 1
ATOM 560 C C . TRP A 1 72 ? 2.113 -0.768 8.355 1.00 97.69 72 TRP A C 1
ATOM 562 O O . TRP A 1 72 ? 1.175 -1.117 9.075 1.00 97.69 72 TRP A O 1
ATOM 572 N N . PHE A 1 73 ? 3.370 -0.839 8.797 1.00 97.00 73 PHE A N 1
ATOM 573 C CA . PHE A 1 73 ? 3.662 -1.325 10.150 1.00 97.00 73 PHE A CA 1
ATOM 574 C C . PHE A 1 73 ? 3.040 -0.448 11.238 1.00 97.00 73 PHE A C 1
ATOM 576 O O . PHE A 1 73 ? 2.468 -0.967 12.200 1.00 97.00 73 PHE A O 1
ATOM 583 N N . LEU A 1 74 ? 3.110 0.878 11.084 1.00 97.75 74 LEU A N 1
ATOM 584 C CA . LEU A 1 74 ? 2.476 1.807 12.020 1.00 97.75 74 LEU A CA 1
ATOM 585 C C . LEU A 1 74 ? 0.948 1.687 11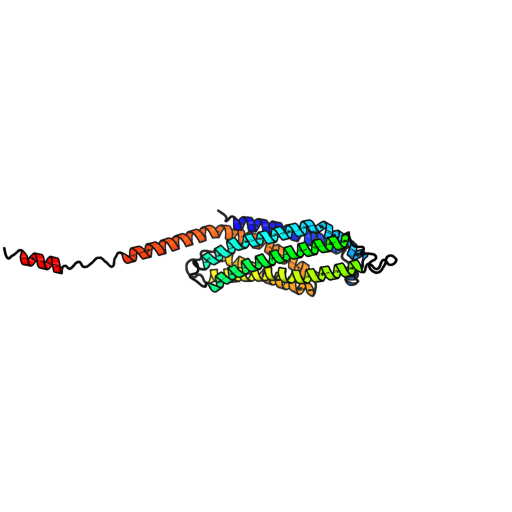.997 1.00 97.75 74 LEU A C 1
ATOM 587 O O . LEU A 1 74 ? 0.322 1.847 13.041 1.00 97.75 74 LEU A O 1
ATOM 591 N N . PHE A 1 75 ? 0.359 1.361 10.846 1.00 97.81 75 PHE A N 1
ATOM 592 C CA . PHE A 1 75 ? -1.074 1.129 10.663 1.00 97.81 75 PHE A CA 1
ATOM 593 C C . PHE A 1 75 ? -1.591 -0.129 11.365 1.00 97.81 75 PHE A C 1
ATOM 595 O O . PHE A 1 75 ? -2.715 -0.129 11.874 1.00 97.81 75 PHE A O 1
ATOM 602 N N . CYS A 1 76 ? -0.773 -1.180 11.480 1.00 98.00 76 CYS A N 1
ATOM 603 C CA . CYS A 1 76 ? -1.147 -2.378 12.236 1.00 98.00 76 CYS A CA 1
ATOM 604 C C . CYS A 1 76 ? -1.539 -2.053 13.680 1.00 98.00 76 CYS A C 1
ATOM 606 O O . CYS A 1 76 ? -2.484 -2.634 14.209 1.00 98.00 76 CYS A O 1
ATOM 608 N N . ILE A 1 77 ? -0.832 -1.117 14.322 1.00 97.88 77 ILE A N 1
ATOM 609 C CA . ILE A 1 77 ? -1.027 -0.781 15.737 1.00 97.88 77 ILE A CA 1
ATOM 610 C C . ILE A 1 77 ? -2.470 -0.321 16.017 1.00 97.88 77 ILE A C 1
ATOM 612 O O . ILE A 1 77 ? -3.139 -0.946 16.848 1.00 97.88 77 ILE A O 1
ATOM 616 N N . PRO A 1 78 ? -3.006 0.733 15.372 1.00 98.06 78 PRO A N 1
ATOM 617 C CA . PRO A 1 78 ? -4.376 1.154 15.618 1.00 98.06 78 PRO A CA 1
ATOM 618 C C . PRO A 1 78 ? -5.404 0.121 15.148 1.00 98.06 78 PRO A C 1
ATOM 620 O O . PRO A 1 78 ? -6.415 -0.043 15.824 1.00 98.06 78 PRO A O 1
ATOM 623 N N . VAL A 1 79 ? -5.149 -0.632 14.072 1.00 98.38 79 VAL A N 1
ATOM 624 C CA . VAL A 1 79 ? -6.071 -1.689 13.613 1.00 98.38 79 VAL A CA 1
ATOM 625 C C . VAL A 1 79 ? -6.201 -2.819 14.636 1.00 98.38 79 VAL A C 1
ATOM 627 O O . VAL A 1 79 ? -7.316 -3.239 14.947 1.00 98.38 79 VAL A O 1
ATOM 630 N N . ILE A 1 80 ? -5.091 -3.276 15.218 1.00 98.31 80 ILE A N 1
ATOM 631 C CA . ILE A 1 80 ? -5.100 -4.300 16.272 1.00 98.31 80 ILE A CA 1
ATOM 632 C C . ILE A 1 80 ? -5.811 -3.772 17.524 1.00 98.31 80 ILE A C 1
ATOM 634 O O . ILE A 1 80 ? -6.611 -4.495 18.115 1.00 98.31 80 ILE A O 1
ATOM 638 N N . ASN A 1 81 ? -5.595 -2.506 17.902 1.00 97.31 81 ASN A N 1
ATOM 639 C CA . ASN A 1 81 ? -6.321 -1.894 19.021 1.00 97.31 81 ASN A CA 1
ATOM 640 C C . ASN A 1 81 ? -7.836 -1.826 18.760 1.00 97.31 81 ASN A C 1
ATOM 642 O O . ASN A 1 81 ? -8.622 -2.145 19.651 1.00 97.31 81 ASN A O 1
ATOM 646 N N . VAL A 1 82 ? -8.254 -1.459 17.544 1.00 97.69 82 VAL A N 1
ATOM 647 C CA . VAL A 1 82 ? -9.668 -1.487 17.135 1.00 97.69 82 VAL A CA 1
ATOM 648 C C . VAL A 1 82 ? -10.228 -2.902 17.246 1.00 97.69 82 VAL A C 1
ATOM 650 O O . VAL A 1 82 ? -11.288 -3.092 17.839 1.00 97.69 82 VAL A O 1
ATOM 653 N N . ALA A 1 83 ? -9.512 -3.900 16.723 1.00 97.31 83 ALA A N 1
ATOM 654 C CA . ALA A 1 83 ? -9.936 -5.294 16.780 1.00 97.31 83 ALA A CA 1
ATOM 655 C C . ALA A 1 83 ? -10.064 -5.796 18.228 1.00 97.31 83 ALA A C 1
ATOM 657 O O . ALA A 1 83 ? -11.050 -6.451 18.564 1.00 97.31 83 ALA A O 1
ATOM 658 N N . TRP A 1 84 ? -9.117 -5.440 19.101 1.00 97.25 84 TRP A N 1
ATOM 659 C CA . TRP A 1 84 ? -9.149 -5.782 20.522 1.00 97.25 84 TRP A CA 1
ATOM 660 C C . TRP A 1 84 ? -10.364 -5.177 21.234 1.00 97.25 84 TRP A C 1
ATOM 662 O O . TRP A 1 84 ? -11.122 -5.907 21.877 1.00 97.25 84 TRP A O 1
ATOM 672 N N . ILE A 1 85 ? -10.601 -3.872 21.064 1.00 96.06 85 ILE A N 1
ATOM 673 C CA . ILE A 1 85 ? -11.729 -3.168 21.692 1.00 96.06 85 ILE A CA 1
ATOM 674 C C . ILE A 1 85 ? -13.063 -3.739 21.194 1.00 96.06 85 ILE A C 1
ATOM 676 O O . ILE A 1 85 ? -13.917 -4.098 22.001 1.00 96.06 85 ILE A O 1
ATOM 680 N N . LEU A 1 86 ? -13.228 -3.911 19.878 1.00 95.69 86 LEU A N 1
ATOM 681 C CA . LEU A 1 86 ? -14.453 -4.477 19.297 1.00 95.69 86 LEU A CA 1
ATOM 682 C C . LEU A 1 86 ? -14.701 -5.930 19.743 1.00 95.69 86 LEU A C 1
ATOM 684 O O . LEU A 1 86 ? -15.848 -6.348 19.925 1.00 95.69 86 LEU A O 1
ATOM 688 N N . SER A 1 87 ? -13.635 -6.691 20.007 1.00 95.88 87 SER A N 1
ATOM 689 C CA . SER A 1 87 ? -13.732 -8.046 20.563 1.00 95.88 87 SER A CA 1
ATOM 690 C C . SER A 1 87 ? -14.118 -8.094 22.045 1.00 95.88 87 SER A C 1
ATOM 692 O O . SER A 1 87 ? -14.310 -9.191 22.575 1.00 95.88 87 SER A O 1
ATOM 694 N N . HIS A 1 88 ? -14.236 -6.937 22.709 1.00 93.88 88 HIS A N 1
ATOM 695 C CA . HIS A 1 88 ? -14.433 -6.820 24.153 1.00 93.88 88 HIS A CA 1
ATOM 696 C C . HIS A 1 88 ? -13.354 -7.588 24.938 1.00 93.88 88 HIS A C 1
ATOM 698 O O . HIS A 1 88 ? -13.667 -8.382 25.828 1.00 93.88 88 HIS A O 1
ATOM 704 N N . GLY A 1 89 ? -12.089 -7.418 24.539 1.00 92.31 89 GLY A N 1
ATOM 705 C CA . GLY A 1 89 ? -10.959 -8.136 25.134 1.00 92.31 89 GLY A CA 1
ATOM 706 C C . GLY A 1 89 ? -10.981 -9.644 24.868 1.00 92.31 89 GLY A C 1
ATOM 707 O O . GLY A 1 89 ? -10.645 -10.436 25.742 1.00 92.31 89 GLY A O 1
ATOM 708 N N . GLY A 1 90 ? -11.444 -10.060 23.686 1.00 93.25 90 GLY A N 1
ATOM 709 C CA . GLY A 1 90 ? -11.512 -11.468 23.287 1.00 93.25 90 GLY A CA 1
ATOM 710 C C . GLY A 1 90 ? -12.746 -12.227 23.785 1.00 93.25 90 GLY A C 1
ATOM 711 O O . GLY A 1 90 ? -12.809 -13.444 23.646 1.00 93.25 90 GLY A O 1
ATOM 712 N N . LYS A 1 91 ? -13.758 -11.547 24.330 1.00 93.12 91 LYS A N 1
ATOM 713 C CA . LYS A 1 91 ? -14.999 -12.191 24.799 1.00 93.12 91 LYS A CA 1
ATOM 714 C C . LYS A 1 91 ? -16.008 -12.432 23.672 1.00 93.12 91 LYS A C 1
ATOM 716 O O . LYS A 1 91 ? -16.907 -13.257 23.812 1.00 93.12 91 LYS A O 1
ATOM 721 N N . ARG A 1 92 ? -15.877 -11.727 22.540 1.00 93.06 92 ARG A N 1
ATOM 722 C CA . ARG A 1 92 ? -16.856 -11.750 21.444 1.00 93.06 92 ARG A CA 1
ATOM 723 C C . ARG A 1 92 ? -16.211 -11.934 20.073 1.00 93.06 92 ARG A C 1
ATOM 725 O O . ARG A 1 92 ? -15.339 -11.169 19.667 1.00 93.06 92 ARG A O 1
ATOM 732 N N . ARG A 1 93 ? -16.740 -12.898 19.301 1.00 94.00 93 ARG A N 1
ATOM 733 C CA . ARG A 1 93 ? -16.399 -13.139 17.880 1.00 94.00 93 ARG A CA 1
ATOM 734 C C . ARG A 1 93 ? -14.885 -13.134 17.633 1.00 94.00 93 ARG A C 1
ATOM 736 O O . ARG A 1 93 ? -14.397 -12.458 16.730 1.00 94.00 93 ARG A O 1
ATOM 743 N N . VAL A 1 94 ? -14.150 -13.873 18.462 1.00 95.88 94 VAL A N 1
ATOM 744 C CA . VAL A 1 94 ? -12.679 -13.874 18.489 1.00 95.88 94 VAL A CA 1
ATOM 745 C C . VAL A 1 94 ? -12.090 -14.151 17.110 1.00 95.88 94 VAL A C 1
ATOM 747 O O . VAL A 1 94 ? -11.238 -13.395 16.665 1.00 95.88 94 VAL A O 1
ATOM 750 N N . GLY A 1 95 ? -12.609 -15.152 16.388 1.00 97.19 95 GLY A N 1
ATOM 751 C CA . GLY A 1 95 ? -12.099 -15.519 15.062 1.00 97.19 95 GLY A CA 1
ATOM 752 C C . GLY A 1 95 ? -12.099 -14.365 14.053 1.00 97.19 95 GLY A C 1
ATOM 753 O O . GLY A 1 95 ? -11.128 -14.186 13.330 1.00 97.19 95 GLY A O 1
ATOM 754 N N . MET A 1 96 ? -13.138 -13.525 14.056 1.00 97.81 96 MET A N 1
ATOM 755 C CA . MET A 1 96 ? -13.218 -12.360 13.171 1.00 97.81 96 MET A CA 1
ATOM 756 C C . MET A 1 96 ? -12.166 -11.300 13.522 1.00 97.81 96 MET A C 1
ATOM 758 O O . MET A 1 96 ? -11.525 -10.751 12.635 1.00 97.81 96 MET A O 1
ATOM 762 N N . HIS A 1 97 ? -11.970 -11.018 14.811 1.00 97.69 97 HIS A N 1
ATOM 763 C CA . HIS A 1 97 ? -11.001 -10.018 15.265 1.00 97.69 97 HIS A CA 1
ATOM 764 C C . HIS A 1 97 ? -9.553 -10.502 15.123 1.00 97.69 97 HIS A C 1
ATOM 766 O O . HIS A 1 97 ? -8.680 -9.720 14.751 1.00 97.69 97 HIS A O 1
ATOM 772 N N . VAL A 1 98 ? -9.313 -11.801 15.330 1.00 98.12 98 VAL A N 1
ATOM 773 C CA . VAL A 1 98 ? -8.038 -12.453 15.004 1.00 98.12 98 VAL A CA 1
ATOM 774 C C . VAL A 1 98 ? -7.765 -12.349 13.506 1.00 98.12 98 VAL A C 1
ATOM 776 O O . VAL A 1 98 ? -6.652 -11.998 13.129 1.00 98.12 98 VAL A O 1
ATOM 779 N N . LEU A 1 99 ? -8.772 -12.564 12.652 1.00 98.38 99 LEU A N 1
ATOM 780 C CA . LEU A 1 99 ? -8.629 -12.401 11.205 1.00 98.38 99 LEU A CA 1
ATOM 781 C C . LEU A 1 99 ? -8.308 -10.950 10.809 1.00 98.38 99 LEU A C 1
ATOM 783 O O . LEU A 1 99 ? -7.443 -10.749 9.966 1.00 98.38 99 LEU A O 1
ATOM 787 N N . ILE A 1 100 ? -8.930 -9.942 11.438 1.00 98.38 100 ILE A N 1
ATOM 788 C CA . ILE A 1 100 ? -8.574 -8.524 11.223 1.00 98.38 100 ILE A CA 1
ATOM 789 C C . ILE A 1 100 ? -7.089 -8.293 11.534 1.00 98.38 100 ILE A C 1
ATOM 791 O O . ILE A 1 100 ? -6.371 -7.723 10.714 1.00 98.38 100 ILE A O 1
ATOM 795 N N . GLY A 1 101 ? -6.621 -8.754 12.698 1.00 98.25 101 GLY A N 1
ATOM 796 C CA . GLY A 1 101 ? -5.214 -8.630 13.086 1.00 98.25 101 GLY A CA 1
ATOM 797 C C . GLY A 1 101 ? -4.274 -9.371 12.132 1.00 98.25 101 GLY A C 1
ATOM 798 O O . GLY A 1 101 ? -3.262 -8.814 11.714 1.00 98.25 101 GLY A O 1
ATOM 799 N N . ALA A 1 102 ? -4.632 -10.595 11.735 1.00 98.44 102 ALA A N 1
ATOM 800 C CA . ALA A 1 102 ? -3.851 -11.408 10.807 1.00 98.44 102 ALA A CA 1
ATOM 801 C C . ALA A 1 102 ? -3.751 -10.770 9.414 1.00 98.44 102 ALA A C 1
ATOM 803 O O . ALA A 1 102 ? -2.665 -10.749 8.844 1.00 98.44 102 ALA A O 1
ATOM 804 N N . LEU A 1 103 ? -4.844 -10.208 8.886 1.00 98.44 103 LEU A N 1
ATOM 805 C CA . LEU A 1 103 ? -4.840 -9.493 7.607 1.00 98.44 103 LEU A CA 1
ATOM 806 C C . LEU A 1 103 ? -4.016 -8.205 7.676 1.00 98.44 103 LEU A C 1
ATOM 808 O O . LEU A 1 103 ? -3.265 -7.930 6.749 1.00 98.44 103 LEU A O 1
ATOM 812 N N . ALA A 1 104 ? -4.106 -7.444 8.771 1.00 98.31 104 ALA A N 1
ATOM 813 C CA . ALA A 1 104 ? -3.305 -6.233 8.945 1.00 98.31 104 ALA A CA 1
ATOM 814 C C . ALA A 1 104 ? -1.801 -6.550 8.981 1.00 98.31 104 ALA A C 1
ATOM 816 O O . ALA A 1 104 ? -1.019 -5.942 8.256 1.00 98.31 104 ALA A O 1
ATOM 817 N N . VAL A 1 105 ? -1.396 -7.546 9.778 1.00 98.25 105 VAL A N 1
ATOM 818 C CA . VAL A 1 105 ? 0.007 -7.982 9.861 1.00 98.25 105 VAL A CA 1
ATOM 819 C C . VAL A 1 105 ? 0.472 -8.600 8.542 1.00 98.25 105 VAL A C 1
ATOM 821 O O . VAL A 1 105 ? 1.554 -8.268 8.066 1.00 98.25 105 VAL A O 1
ATOM 824 N N . GLY A 1 106 ? -0.344 -9.464 7.934 1.00 97.75 106 GLY A N 1
ATOM 825 C CA . GLY A 1 106 ? -0.046 -10.102 6.654 1.00 97.75 106 GLY A CA 1
ATOM 826 C C . GLY A 1 106 ? 0.112 -9.095 5.516 1.00 97.75 106 GLY A C 1
ATOM 827 O O . GLY A 1 106 ? 1.074 -9.197 4.763 1.00 97.75 106 GLY A O 1
ATOM 828 N N . GLY A 1 107 ? -0.770 -8.093 5.435 1.00 97.38 107 GLY A N 1
ATOM 829 C CA . GLY A 1 107 ? -0.667 -6.990 4.477 1.00 97.38 107 GLY A CA 1
ATOM 830 C C . GLY A 1 107 ? 0.623 -6.188 4.655 1.00 97.38 107 GLY A C 1
ATOM 831 O O . GLY A 1 107 ? 1.344 -5.974 3.689 1.00 97.38 107 GLY A O 1
ATOM 832 N N . SER A 1 108 ? 0.988 -5.849 5.894 1.00 97.75 108 SER A N 1
ATOM 833 C CA . SER A 1 108 ? 2.236 -5.123 6.179 1.00 97.75 108 SER A CA 1
ATOM 834 C C . SER A 1 108 ? 3.501 -5.918 5.856 1.00 97.75 108 SER A C 1
ATOM 836 O O . SER A 1 108 ? 4.482 -5.353 5.376 1.00 97.75 108 SER A O 1
ATOM 838 N N . ILE A 1 109 ? 3.496 -7.233 6.101 1.00 97.56 109 ILE A N 1
ATOM 839 C CA . ILE A 1 109 ? 4.608 -8.111 5.711 1.00 97.56 109 ILE A CA 1
ATOM 840 C C . ILE A 1 109 ? 4.690 -8.216 4.186 1.00 97.56 109 ILE A C 1
ATOM 842 O O . ILE A 1 109 ? 5.788 -8.120 3.641 1.00 97.56 109 ILE A O 1
ATOM 846 N N . ALA A 1 110 ? 3.554 -8.390 3.504 1.00 96.62 110 ALA A N 1
ATOM 847 C CA . ALA A 1 110 ? 3.501 -8.459 2.048 1.00 96.62 110 ALA A CA 1
ATOM 848 C C . ALA A 1 110 ? 4.035 -7.171 1.407 1.00 96.62 110 ALA A C 1
ATOM 850 O O . ALA A 1 110 ? 4.895 -7.254 0.533 1.00 96.62 110 ALA A O 1
ATOM 851 N N . GLU A 1 111 ? 3.625 -6.002 1.908 1.00 96.38 111 GLU A N 1
ATOM 852 C CA . GLU A 1 111 ? 4.146 -4.709 1.454 1.00 96.38 111 GLU A CA 1
ATOM 853 C C . GLU A 1 111 ? 5.662 -4.613 1.684 1.00 96.38 111 GLU A C 1
ATOM 855 O O . GLU A 1 111 ? 6.424 -4.334 0.759 1.00 96.38 111 GLU A O 1
ATOM 860 N N . LEU A 1 112 ? 6.155 -4.916 2.892 1.00 96.50 112 LEU A N 1
ATOM 861 C CA . LEU A 1 112 ? 7.597 -4.894 3.157 1.00 96.50 112 LEU A CA 1
ATOM 862 C C . LEU A 1 112 ? 8.364 -5.803 2.187 1.00 96.50 112 LEU A C 1
ATOM 864 O O . LEU A 1 112 ? 9.391 -5.397 1.640 1.00 96.50 112 LEU A O 1
ATOM 868 N N . MET A 1 113 ? 7.872 -7.024 1.969 1.00 97.19 113 MET A N 1
ATOM 869 C CA . MET A 1 113 ? 8.476 -7.969 1.034 1.00 97.19 113 MET A CA 1
ATOM 870 C C . MET A 1 113 ? 8.474 -7.422 -0.394 1.00 97.19 113 MET A C 1
ATOM 872 O O . MET A 1 113 ? 9.526 -7.433 -1.034 1.00 97.19 113 MET A O 1
ATOM 876 N N . ALA A 1 114 ? 7.347 -6.889 -0.873 1.00 96.56 114 ALA A N 1
ATOM 877 C CA . ALA A 1 114 ? 7.237 -6.296 -2.203 1.00 96.56 114 ALA A CA 1
ATOM 878 C C . ALA A 1 114 ? 8.239 -5.148 -2.390 1.00 96.56 114 ALA A C 1
ATOM 880 O O . ALA A 1 114 ? 8.962 -5.108 -3.389 1.00 96.56 114 ALA A O 1
ATOM 881 N N . ARG A 1 115 ? 8.363 -4.248 -1.405 1.00 96.25 115 ARG A N 1
ATOM 882 C CA . ARG A 1 115 ? 9.305 -3.118 -1.463 1.00 96.25 115 ARG A CA 1
ATOM 883 C C . ARG A 1 115 ? 10.764 -3.567 -1.404 1.00 96.25 115 ARG A C 1
ATOM 885 O O . ARG A 1 115 ? 11.574 -3.059 -2.178 1.00 96.25 115 ARG A O 1
ATOM 892 N N . LEU A 1 116 ? 11.112 -4.543 -0.563 1.00 95.75 116 LEU A N 1
ATOM 893 C CA . LEU A 1 116 ? 12.471 -5.102 -0.514 1.00 95.75 116 LEU A CA 1
ATOM 894 C C . LEU A 1 116 ? 12.846 -5.814 -1.820 1.00 95.75 116 LEU A C 1
ATOM 896 O O . LEU A 1 116 ? 13.945 -5.605 -2.337 1.00 95.75 116 LEU A O 1
ATOM 900 N N . MET A 1 117 ? 11.929 -6.604 -2.386 1.00 96.81 117 MET A N 1
ATOM 901 C CA . MET A 1 117 ? 12.123 -7.245 -3.689 1.00 96.81 117 MET A CA 1
ATOM 902 C C . MET A 1 117 ? 12.303 -6.202 -4.791 1.00 96.81 117 MET A C 1
ATOM 904 O O . MET A 1 117 ? 13.220 -6.322 -5.600 1.00 96.81 117 MET A O 1
ATOM 908 N N . MET A 1 118 ? 11.489 -5.145 -4.786 1.00 95.31 118 MET A N 1
ATOM 909 C CA . MET A 1 118 ? 11.584 -4.062 -5.760 1.00 95.31 118 MET A CA 1
ATOM 910 C C . MET A 1 118 ? 12.929 -3.328 -5.688 1.00 95.31 118 MET A C 1
ATOM 912 O O . MET A 1 118 ? 13.546 -3.062 -6.722 1.00 95.31 118 MET A O 1
ATOM 916 N N . VAL A 1 119 ? 13.425 -3.043 -4.479 1.00 94.62 119 VAL A N 1
ATOM 917 C CA . VAL A 1 119 ? 14.765 -2.466 -4.275 1.00 94.62 119 VAL A CA 1
ATOM 918 C C . VAL A 1 119 ? 15.849 -3.417 -4.786 1.00 94.62 119 VAL A C 1
ATOM 920 O O . VAL A 1 119 ? 16.744 -2.980 -5.507 1.00 94.62 119 VAL A O 1
ATOM 923 N N . GLY A 1 120 ? 15.754 -4.714 -4.478 1.00 95.81 120 GLY A N 1
ATOM 924 C CA . GLY A 1 120 ? 16.696 -5.727 -4.962 1.00 95.81 120 GLY A CA 1
ATOM 925 C C . GLY A 1 120 ? 16.748 -5.800 -6.490 1.00 95.81 120 GLY A C 1
ATOM 926 O O . GLY A 1 120 ? 17.822 -5.672 -7.076 1.00 95.81 120 GLY A O 1
ATOM 927 N N . VAL A 1 121 ? 15.586 -5.921 -7.140 1.00 96.19 121 VAL A N 1
ATOM 928 C CA . VAL A 1 121 ? 15.460 -5.945 -8.606 1.00 96.19 121 VAL A CA 1
ATOM 929 C C . VAL A 1 121 ? 16.015 -4.664 -9.220 1.00 96.19 121 VAL A C 1
ATOM 931 O O . VAL A 1 121 ? 16.770 -4.731 -10.188 1.00 96.19 121 VAL A O 1
ATOM 934 N N . THR A 1 122 ? 15.698 -3.501 -8.647 1.00 94.25 122 THR A N 1
ATOM 935 C CA . THR A 1 122 ? 16.180 -2.206 -9.150 1.00 94.25 122 THR A CA 1
ATOM 936 C C . THR A 1 122 ? 17.698 -2.092 -9.041 1.00 94.25 122 THR A C 1
ATOM 938 O O . THR A 1 122 ? 18.340 -1.688 -10.006 1.00 94.25 122 THR A O 1
ATOM 941 N N . ASN A 1 123 ? 18.287 -2.496 -7.913 1.00 95.00 123 ASN A N 1
ATOM 942 C CA . ASN A 1 123 ? 19.733 -2.435 -7.701 1.00 95.00 123 ASN A CA 1
ATOM 943 C C . ASN A 1 123 ? 20.492 -3.385 -8.633 1.00 95.00 123 ASN A C 1
ATOM 945 O O . ASN A 1 123 ? 21.471 -2.976 -9.253 1.00 95.00 123 ASN A O 1
ATOM 949 N N . VAL A 1 124 ? 20.030 -4.632 -8.768 1.00 97.00 124 VAL A N 1
ATOM 950 C CA . VAL A 1 124 ? 20.653 -5.606 -9.678 1.00 97.00 124 VAL A CA 1
ATOM 951 C C . VAL A 1 124 ? 20.514 -5.150 -11.126 1.00 97.00 124 VAL A C 1
ATOM 953 O O . VAL A 1 124 ? 21.488 -5.183 -11.870 1.00 97.00 124 VAL A O 1
ATOM 956 N N . SER A 1 125 ? 19.339 -4.658 -11.523 1.00 96.62 125 SER A N 1
ATOM 957 C CA . SER A 1 125 ? 19.131 -4.171 -12.891 1.00 96.62 125 SER A CA 1
ATOM 958 C C . SER A 1 125 ? 19.965 -2.925 -13.190 1.00 96.62 125 SER A C 1
ATOM 960 O O . SER A 1 125 ? 20.498 -2.797 -14.286 1.00 96.62 125 SER A O 1
ATOM 962 N N . HIS A 1 126 ? 20.123 -2.025 -12.213 1.00 95.62 126 HIS A N 1
ATOM 963 C CA . HIS A 1 126 ? 21.003 -0.861 -12.324 1.00 95.62 126 HIS A CA 1
ATOM 964 C C . HIS A 1 126 ? 22.466 -1.273 -12.505 1.00 95.62 126 HIS A C 1
ATOM 966 O O . HIS A 1 126 ? 23.154 -0.739 -13.372 1.00 95.62 126 HIS A O 1
ATOM 972 N N . TRP A 1 127 ? 22.929 -2.240 -11.713 1.00 96.81 127 TRP A N 1
ATOM 973 C CA . TRP A 1 127 ? 24.276 -2.789 -11.823 1.00 96.81 127 TRP A CA 1
ATOM 974 C C . TRP A 1 127 ? 24.524 -3.420 -13.200 1.00 96.81 127 TRP A C 1
ATOM 976 O O . TRP A 1 127 ? 25.503 -3.078 -13.859 1.00 96.81 127 TRP A O 1
ATOM 986 N N . LEU A 1 128 ? 23.594 -4.254 -13.681 1.00 97.06 128 LEU A N 1
ATOM 987 C CA . LEU A 1 128 ? 23.662 -4.855 -15.017 1.00 97.06 128 LEU A CA 1
ATOM 988 C C . LEU A 1 128 ? 23.671 -3.795 -16.128 1.00 97.06 128 LEU A C 1
ATOM 990 O O . LEU A 1 128 ? 24.486 -3.877 -17.037 1.00 97.06 128 LEU A O 1
ATOM 994 N N . ALA A 1 129 ? 22.806 -2.781 -16.043 1.00 96.62 129 ALA A N 1
ATOM 995 C CA . ALA A 1 129 ? 22.723 -1.712 -17.040 1.00 96.62 129 ALA A CA 1
ATOM 996 C C . ALA A 1 129 ? 23.998 -0.862 -17.141 1.00 96.62 129 ALA A C 1
ATOM 998 O O . ALA A 1 129 ? 24.286 -0.311 -18.201 1.00 96.62 129 ALA A O 1
ATOM 999 N N . LYS A 1 130 ? 24.729 -0.715 -16.032 1.00 96.19 130 LYS A N 1
ATOM 1000 C CA . LYS A 1 130 ? 25.891 0.171 -15.938 1.00 96.19 130 LYS A CA 1
ATOM 1001 C C . LYS A 1 130 ? 27.211 -0.538 -16.229 1.00 96.19 130 LYS A C 1
ATOM 1003 O O . LYS A 1 130 ? 28.051 0.024 -16.927 1.00 96.19 130 LYS A O 1
ATOM 1008 N N . ASP A 1 131 ? 27.401 -1.727 -15.664 1.00 96.69 131 ASP A N 1
ATOM 1009 C CA . ASP A 1 131 ? 28.721 -2.361 -15.603 1.00 96.69 131 ASP A CA 1
ATOM 1010 C C . ASP A 1 131 ? 28.909 -3.457 -16.667 1.00 96.69 131 ASP A C 1
ATOM 1012 O O . ASP A 1 131 ? 30.039 -3.874 -16.920 1.00 96.69 131 ASP A O 1
ATOM 1016 N N . PHE A 1 132 ? 27.834 -3.926 -17.312 1.00 96.25 132 PHE A N 1
ATOM 1017 C CA . PHE A 1 132 ? 27.904 -4.970 -18.338 1.00 96.25 132 PHE A CA 1
ATOM 1018 C C . PHE A 1 132 ? 27.844 -4.368 -19.746 1.00 96.25 132 PHE A C 1
ATOM 1020 O O . PHE A 1 132 ? 27.154 -3.382 -19.998 1.00 96.25 132 PHE A O 1
ATOM 1027 N N . ASN A 1 133 ? 28.544 -4.994 -20.698 1.00 95.31 133 ASN A N 1
ATOM 1028 C CA . ASN A 1 133 ? 28.492 -4.605 -22.107 1.00 95.31 133 ASN A CA 1
ATOM 1029 C C . ASN A 1 133 ? 27.206 -5.136 -22.764 1.00 95.31 133 ASN A C 1
ATOM 1031 O O . ASN A 1 133 ? 27.193 -6.215 -23.353 1.00 95.31 133 ASN A O 1
ATOM 1035 N N . LEU A 1 134 ? 26.113 -4.385 -22.619 1.00 96.19 134 LEU A N 1
ATOM 1036 C CA . LEU A 1 134 ? 24.794 -4.761 -23.143 1.00 96.19 134 LEU A CA 1
ATOM 1037 C C . LEU A 1 134 ? 24.608 -4.473 -24.640 1.00 96.19 134 LEU A C 1
ATOM 1039 O O . LEU A 1 134 ? 23.695 -5.033 -25.250 1.00 96.19 134 LEU A O 1
ATOM 1043 N N . ASP A 1 135 ? 25.454 -3.611 -25.208 1.00 96.44 135 ASP A N 1
ATOM 1044 C CA . ASP A 1 135 ? 25.399 -3.205 -26.617 1.00 96.44 135 ASP A CA 1
ATOM 1045 C C . ASP A 1 135 ? 25.983 -4.303 -27.538 1.00 96.44 135 ASP A C 1
ATOM 1047 O O . ASP A 1 135 ? 25.463 -4.525 -28.628 1.00 96.44 135 ASP A O 1
ATOM 1051 N N . HIS A 1 136 ? 27.010 -5.034 -27.077 1.00 95.44 136 HIS A N 1
ATOM 1052 C CA . HIS A 1 136 ? 27.750 -6.039 -27.860 1.00 95.44 136 HIS A CA 1
ATOM 1053 C C . HIS A 1 136 ? 27.782 -7.406 -27.160 1.00 95.44 136 HIS A C 1
ATOM 1055 O O . HIS A 1 136 ? 28.851 -7.956 -26.883 1.00 95.44 136 HIS A O 1
ATOM 1061 N N . TRP A 1 137 ? 26.617 -7.957 -26.810 1.00 93.19 137 TRP A N 1
ATOM 1062 C CA . TRP A 1 137 ? 26.576 -9.168 -25.977 1.00 93.19 137 TRP A CA 1
ATOM 1063 C C . TRP A 1 137 ? 27.048 -10.412 -26.751 1.00 93.19 137 TRP A C 1
ATOM 1065 O O . TRP A 1 137 ? 27.769 -11.242 -26.198 1.00 93.19 137 TRP A O 1
ATOM 1075 N N . LEU A 1 138 ? 26.674 -10.554 -28.030 1.00 92.81 138 LEU A N 1
ATOM 1076 C CA . LEU A 1 138 ? 27.046 -11.716 -28.856 1.00 92.81 138 LEU A CA 1
ATOM 1077 C C . LEU A 1 138 ? 28.464 -11.645 -29.457 1.00 92.81 138 LEU A C 1
ATOM 1079 O O . LEU A 1 138 ? 28.952 -12.651 -29.974 1.00 92.81 138 LEU A O 1
ATOM 1083 N N . GLY A 1 139 ? 29.133 -10.495 -29.377 1.00 92.12 139 GLY A N 1
ATOM 1084 C CA . GLY A 1 139 ? 30.489 -10.292 -29.888 1.00 92.12 139 GLY A CA 1
ATOM 1085 C C . GLY A 1 139 ? 30.795 -8.818 -30.153 1.00 92.12 139 GLY A C 1
ATOM 1086 O O . GLY A 1 139 ? 29.892 -8.037 -30.438 1.00 92.12 139 GLY A O 1
ATOM 1087 N N . GLU A 1 140 ? 32.076 -8.442 -30.083 1.00 90.62 140 GLU A N 1
ATOM 1088 C CA . GLU A 1 140 ? 32.532 -7.040 -30.158 1.00 90.62 140 GLU A CA 1
ATOM 1089 C C . GLU A 1 140 ? 32.210 -6.338 -31.490 1.00 90.62 140 GLU A C 1
ATOM 1091 O O . GLU A 1 140 ? 32.111 -5.116 -31.528 1.00 90.62 140 GLU A O 1
ATOM 1096 N N . GLU A 1 141 ? 32.023 -7.087 -32.580 1.00 90.25 141 GLU A N 1
ATOM 1097 C CA . GLU A 1 141 ? 31.800 -6.518 -33.917 1.00 90.25 141 GLU A CA 1
ATOM 1098 C C . GLU A 1 141 ? 30.328 -6.188 -34.218 1.00 90.25 141 GLU A C 1
ATOM 1100 O O . GLU A 1 141 ? 30.036 -5.484 -35.186 1.00 90.25 141 GLU A O 1
ATOM 1105 N N . THR A 1 142 ? 29.384 -6.676 -33.408 1.00 87.88 142 THR A N 1
ATOM 1106 C CA . THR A 1 142 ? 27.944 -6.524 -33.658 1.00 87.88 142 THR A CA 1
ATOM 1107 C C . THR A 1 142 ? 27.267 -5.768 -32.521 1.00 87.88 142 THR A C 1
ATOM 1109 O O . THR A 1 142 ? 27.175 -6.288 -31.413 1.00 87.88 142 THR A O 1
ATOM 1112 N N . ASN A 1 143 ? 26.746 -4.570 -32.804 1.00 90.31 143 ASN A N 1
ATOM 1113 C CA . ASN A 1 143 ? 25.859 -3.844 -31.890 1.00 90.31 143 ASN A CA 1
ATOM 1114 C C . ASN A 1 143 ? 24.437 -4.411 -32.004 1.00 90.31 143 ASN A C 1
ATOM 1116 O O . ASN A 1 143 ? 23.592 -3.885 -32.732 1.00 90.31 143 ASN A O 1
ATOM 1120 N N . ASP A 1 144 ? 24.216 -5.555 -31.369 1.00 91.38 144 ASP A N 1
ATOM 1121 C CA . ASP A 1 144 ? 22.964 -6.302 -31.444 1.00 91.38 144 ASP A CA 1
ATOM 1122 C C . ASP A 1 144 ? 21.928 -5.811 -30.422 1.00 91.38 144 ASP A C 1
ATOM 1124 O O . ASP A 1 144 ? 20.720 -6.016 -30.598 1.00 91.38 144 ASP A O 1
ATOM 1128 N N . GLY A 1 145 ? 22.394 -5.164 -29.348 1.00 95.25 145 GLY A N 1
ATOM 1129 C CA . GLY A 1 145 ? 21.564 -4.696 -28.245 1.00 95.25 145 GLY A CA 1
ATOM 1130 C C . GLY A 1 145 ? 20.786 -5.818 -27.552 1.00 95.25 145 GLY A C 1
ATOM 1131 O O . GLY A 1 145 ? 19.833 -5.544 -26.818 1.00 95.25 145 GLY A O 1
ATOM 1132 N N . THR A 1 146 ? 21.165 -7.085 -27.771 1.00 96.38 146 THR A N 1
ATOM 1133 C CA . THR A 1 146 ? 20.479 -8.260 -27.207 1.00 96.38 146 THR A CA 1
ATOM 1134 C C . THR A 1 146 ? 20.464 -8.184 -25.685 1.00 96.38 146 THR A C 1
ATOM 1136 O O . THR A 1 146 ? 19.481 -8.573 -25.051 1.00 96.38 146 THR A O 1
ATOM 1139 N N . GLY A 1 147 ? 21.505 -7.597 -25.092 1.00 96.88 147 GLY A N 1
ATOM 1140 C CA . GLY A 1 147 ? 21.593 -7.402 -23.657 1.00 96.88 147 GLY A CA 1
ATOM 1141 C C . GLY A 1 147 ? 20.505 -6.542 -23.057 1.00 96.88 147 GLY A C 1
ATOM 1142 O O . GLY A 1 147 ? 19.913 -6.915 -22.045 1.00 96.88 147 GLY A O 1
ATOM 1143 N N . TRP A 1 148 ? 20.191 -5.425 -23.708 1.00 97.38 148 TRP A N 1
ATOM 1144 C CA . TRP A 1 148 ? 19.101 -4.551 -23.284 1.00 97.38 148 TRP A CA 1
ATOM 1145 C C . TRP A 1 148 ? 17.750 -5.258 -23.352 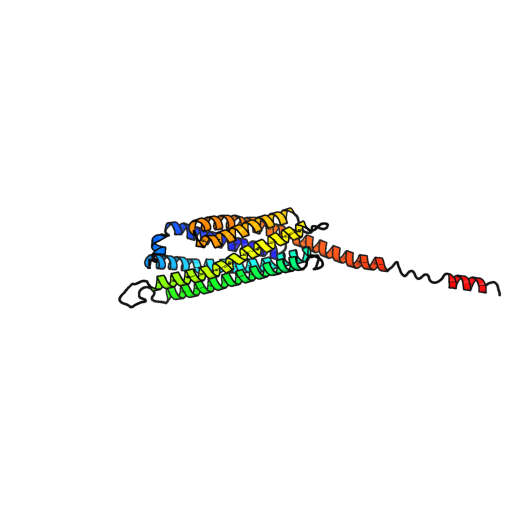1.00 97.38 148 TRP A C 1
ATOM 1147 O O . TRP A 1 148 ? 16.934 -5.104 -22.443 1.00 97.38 148 TRP A O 1
ATOM 1157 N N . LYS A 1 149 ? 17.534 -6.083 -24.384 1.00 96.62 149 LYS A N 1
ATOM 1158 C CA . LYS A 1 149 ? 16.301 -6.868 -24.547 1.00 96.62 149 LYS A CA 1
ATOM 1159 C C . LYS A 1 149 ? 16.146 -7.894 -23.427 1.00 96.62 149 LYS A C 1
ATOM 1161 O O . LYS A 1 149 ? 15.093 -7.954 -22.797 1.00 96.62 149 LYS A O 1
ATOM 1166 N N . VAL A 1 150 ? 17.198 -8.667 -23.148 1.00 97.31 150 VAL A N 1
ATOM 1167 C CA . VAL A 1 150 ? 17.199 -9.674 -22.073 1.00 97.31 150 VAL A CA 1
ATOM 1168 C C . VAL A 1 150 ? 17.006 -9.014 -20.707 1.00 97.31 150 VAL A C 1
ATOM 1170 O O . VAL A 1 150 ? 16.204 -9.497 -19.905 1.00 97.31 150 VAL A O 1
ATOM 1173 N N . LEU A 1 151 ? 17.685 -7.890 -20.455 1.00 97.12 151 LEU A N 1
ATOM 1174 C CA . LEU A 1 151 ? 17.526 -7.118 -19.224 1.00 97.12 151 LEU A CA 1
ATOM 1175 C C . LEU A 1 151 ? 16.080 -6.630 -19.048 1.00 97.12 151 LEU A C 1
ATOM 1177 O O . LEU A 1 151 ? 15.508 -6.805 -17.973 1.00 97.12 151 LEU A O 1
ATOM 1181 N N . GLU A 1 152 ? 15.469 -6.063 -20.093 1.00 96.50 152 GLU A N 1
ATOM 1182 C CA . GLU A 1 152 ? 14.077 -5.601 -20.048 1.00 96.50 152 GLU A CA 1
ATOM 1183 C C . GLU A 1 152 ? 13.106 -6.762 -19.801 1.00 96.50 152 GLU A C 1
ATOM 1185 O O . GLU A 1 152 ? 12.252 -6.666 -18.922 1.00 96.50 152 GLU A O 1
ATOM 1190 N N . MET A 1 153 ? 13.257 -7.888 -20.506 1.00 96.69 153 MET A N 1
ATOM 1191 C CA . MET A 1 153 ? 12.410 -9.069 -20.298 1.00 96.69 153 MET A CA 1
ATOM 1192 C C . MET A 1 153 ? 12.501 -9.592 -18.856 1.00 96.69 153 MET A C 1
ATOM 1194 O O . MET A 1 153 ? 11.475 -9.863 -18.227 1.00 96.69 153 MET A O 1
ATOM 1198 N N . GLY A 1 154 ? 13.716 -9.703 -18.306 1.00 97.50 154 GLY A N 1
ATOM 1199 C CA . GLY A 1 154 ? 13.934 -10.139 -16.924 1.00 97.50 154 GLY A CA 1
ATOM 1200 C C . GLY A 1 154 ? 13.363 -9.160 -15.894 1.00 97.50 154 GLY A C 1
ATOM 1201 O O . GLY A 1 154 ? 12.758 -9.572 -14.897 1.00 97.50 154 GLY A O 1
ATOM 1202 N N . TYR A 1 155 ? 13.493 -7.859 -16.157 1.00 96.00 155 TYR A N 1
ATOM 1203 C CA . TYR A 1 155 ? 12.908 -6.806 -15.335 1.00 96.00 155 TYR A CA 1
ATOM 1204 C C . TYR A 1 155 ? 11.376 -6.871 -15.326 1.00 96.00 155 TYR A C 1
ATOM 1206 O O . TYR A 1 155 ? 10.779 -6.850 -14.246 1.00 96.00 155 TYR A O 1
ATOM 1214 N N . LEU A 1 156 ? 10.740 -7.019 -16.495 1.00 93.81 156 LEU A N 1
ATOM 1215 C CA . LEU A 1 156 ? 9.284 -7.142 -16.630 1.00 93.81 156 LEU A CA 1
ATOM 1216 C C . LEU A 1 156 ? 8.742 -8.392 -15.939 1.00 93.81 156 LEU A C 1
ATOM 1218 O O . LEU A 1 156 ? 7.744 -8.308 -15.224 1.00 93.81 156 LEU A O 1
ATOM 1222 N N . LEU A 1 157 ? 9.421 -9.533 -16.089 1.00 96.25 157 LEU A N 1
ATOM 1223 C CA . LEU A 1 157 ? 9.051 -10.768 -15.398 1.00 96.25 157 LEU A CA 1
ATOM 1224 C C . LEU A 1 157 ? 9.089 -10.583 -13.875 1.00 96.25 157 LEU A C 1
ATOM 1226 O O . LEU A 1 157 ? 8.141 -10.943 -13.176 1.00 96.25 157 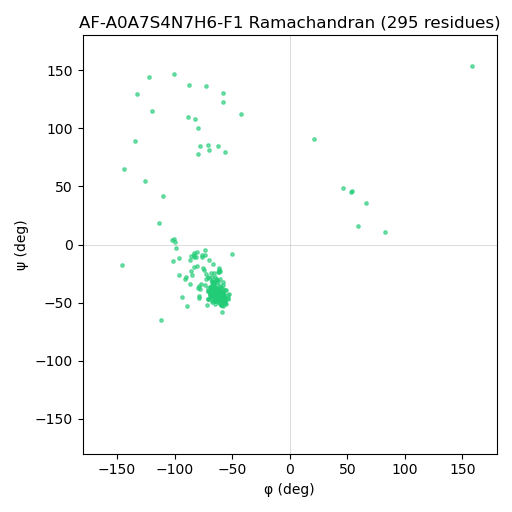LEU A O 1
ATOM 1230 N N . SER A 1 158 ? 10.159 -9.969 -13.366 1.00 96.62 158 SER A N 1
ATOM 1231 C CA . SER A 1 158 ? 10.315 -9.698 -11.934 1.00 96.62 158 SER A CA 1
ATOM 1232 C C . SER A 1 158 ? 9.232 -8.746 -11.416 1.00 96.62 158 SER A C 1
ATOM 1234 O O . SER A 1 158 ? 8.661 -8.978 -10.352 1.00 96.62 158 SER A O 1
ATOM 1236 N N . HIS A 1 159 ? 8.895 -7.710 -12.191 1.00 93.12 159 HIS A N 1
ATOM 1237 C CA . HIS A 1 159 ? 7.810 -6.780 -11.865 1.00 93.12 159 HIS A CA 1
ATOM 1238 C C . HIS A 1 159 ? 6.450 -7.464 -11.848 1.00 93.12 159 HIS A C 1
ATOM 1240 O O . HIS A 1 159 ? 5.661 -7.196 -10.948 1.00 93.12 159 HIS A O 1
ATOM 1246 N N . GLY A 1 160 ? 6.186 -8.369 -12.793 1.00 93.06 160 GLY A N 1
ATOM 1247 C CA . GLY A 1 160 ? 4.949 -9.145 -12.820 1.00 93.06 160 GLY A CA 1
ATOM 1248 C C . GLY A 1 160 ? 4.753 -9.971 -11.547 1.00 93.06 160 GLY A C 1
ATOM 1249 O O . GLY A 1 160 ? 3.654 -10.001 -11.003 1.00 93.06 160 GLY A O 1
ATOM 1250 N N . ILE A 1 161 ? 5.820 -10.585 -11.026 1.00 94.56 161 ILE A N 1
ATOM 1251 C CA . ILE A 1 161 ? 5.770 -11.341 -9.762 1.00 94.56 161 ILE A CA 1
ATOM 1252 C C . ILE A 1 161 ? 5.521 -10.404 -8.573 1.00 94.56 161 ILE A C 1
ATOM 1254 O O . ILE A 1 161 ? 4.654 -10.683 -7.745 1.00 94.56 161 ILE A O 1
ATOM 1258 N N . ILE A 1 162 ? 6.252 -9.287 -8.493 1.00 95.12 162 ILE A N 1
ATOM 1259 C CA . ILE A 1 162 ? 6.101 -8.305 -7.405 1.00 95.12 162 ILE A CA 1
ATOM 1260 C C . ILE A 1 162 ? 4.693 -7.699 -7.405 1.00 95.12 162 ILE A C 1
ATOM 1262 O O . ILE A 1 162 ? 4.116 -7.520 -6.336 1.00 95.12 162 ILE A O 1
ATOM 1266 N N . LEU A 1 163 ? 4.114 -7.446 -8.582 1.00 91.75 163 LEU A N 1
ATOM 1267 C CA . LEU A 1 163 ? 2.774 -6.878 -8.732 1.00 91.75 163 LEU A CA 1
ATOM 1268 C C . LEU A 1 163 ? 1.705 -7.731 -8.047 1.00 91.75 163 LEU A C 1
ATOM 1270 O O . LEU A 1 163 ? 0.807 -7.176 -7.430 1.00 91.75 163 LEU A O 1
ATOM 1274 N N . TRP A 1 164 ? 1.799 -9.061 -8.089 1.00 94.25 164 TRP A N 1
ATOM 1275 C CA . TRP A 1 164 ? 0.844 -9.922 -7.379 1.00 94.25 164 TRP A CA 1
ATOM 1276 C C . TRP A 1 164 ? 0.955 -9.813 -5.857 1.00 94.25 164 TRP A C 1
ATOM 1278 O O . TRP A 1 164 ? -0.059 -9.881 -5.161 1.00 94.25 164 TRP A O 1
ATOM 1288 N N . ILE A 1 165 ? 2.173 -9.635 -5.340 1.00 94.94 165 ILE A N 1
ATOM 1289 C CA . ILE A 1 165 ? 2.411 -9.433 -3.906 1.00 94.94 165 ILE A CA 1
ATOM 1290 C C . ILE A 1 165 ? 1.866 -8.062 -3.480 1.00 94.94 165 ILE A C 1
ATOM 1292 O O . ILE A 1 165 ? 1.171 -7.975 -2.472 1.00 94.94 165 ILE A O 1
ATOM 1296 N N . ASP A 1 166 ? 2.107 -7.021 -4.280 1.00 91.88 166 ASP A N 1
ATOM 1297 C CA . ASP A 1 166 ? 1.573 -5.662 -4.079 1.00 91.88 166 ASP A CA 1
ATOM 1298 C C . ASP A 1 166 ? 0.031 -5.658 -4.177 1.00 91.88 166 ASP A C 1
ATOM 1300 O O . ASP A 1 166 ? -0.661 -5.076 -3.350 1.00 91.88 166 ASP A O 1
ATOM 1304 N N . ALA A 1 167 ? -0.553 -6.418 -5.110 1.00 93.56 167 ALA A N 1
ATOM 1305 C CA . ALA A 1 167 ? -2.002 -6.549 -5.261 1.00 93.56 167 ALA A CA 1
ATOM 1306 C C . ALA A 1 167 ? -2.682 -7.173 -4.024 1.00 93.56 167 ALA A C 1
ATOM 1308 O O . ALA A 1 167 ? -3.820 -6.826 -3.689 1.00 93.56 167 ALA A O 1
ATOM 1309 N N . PHE A 1 168 ? -1.993 -8.075 -3.316 1.00 95.06 168 PHE A N 1
ATOM 1310 C CA . PHE A 1 168 ? -2.508 -8.687 -2.090 1.00 95.06 168 PHE A CA 1
ATOM 1311 C C . PHE A 1 168 ? -2.720 -7.666 -0.960 1.00 95.06 168 PHE A C 1
ATOM 1313 O O . PHE A 1 168 ? -3.640 -7.831 -0.158 1.00 95.06 168 PHE A O 1
ATOM 1320 N N . GLU A 1 169 ? -1.938 -6.586 -0.921 1.00 94.88 169 GLU A N 1
ATOM 1321 C CA . GLU A 1 169 ? -2.099 -5.488 0.039 1.00 94.88 169 GLU A CA 1
ATOM 1322 C C . GLU A 1 169 ? -3.509 -4.883 -0.027 1.00 94.88 169 GLU A C 1
ATOM 1324 O O . GLU A 1 169 ? -4.189 -4.743 0.995 1.00 94.88 169 GLU A O 1
ATOM 1329 N N . TRP A 1 170 ? -3.993 -4.593 -1.237 1.00 95.81 170 TRP A N 1
ATOM 1330 C CA . TRP A 1 170 ? -5.318 -4.012 -1.456 1.00 95.81 170 TRP A CA 1
ATOM 1331 C C . TRP A 1 170 ? -6.441 -4.947 -1.003 1.00 95.81 170 TRP A C 1
ATOM 1333 O O . TRP A 1 170 ? -7.427 -4.500 -0.407 1.00 95.81 170 TRP A O 1
ATOM 1343 N N . LEU A 1 171 ? -6.274 -6.255 -1.221 1.00 97.44 171 LEU A N 1
ATOM 1344 C CA . LEU A 1 171 ? -7.202 -7.268 -0.719 1.00 97.44 171 LEU A CA 1
ATOM 1345 C C . LEU A 1 171 ? -7.184 -7.351 0.809 1.00 97.44 171 LEU A C 1
ATOM 1347 O O . LEU A 1 171 ? -8.249 -7.415 1.427 1.00 97.44 171 LEU A O 1
ATOM 1351 N N . ALA A 1 172 ? -6.000 -7.312 1.424 1.00 98.12 172 ALA A N 1
ATOM 1352 C CA . ALA A 1 172 ? -5.861 -7.308 2.875 1.00 98.12 172 ALA A CA 1
ATOM 1353 C C . ALA A 1 172 ? -6.523 -6.065 3.491 1.00 98.12 172 ALA A C 1
ATOM 1355 O O . ALA A 1 172 ? -7.301 -6.198 4.440 1.00 98.12 172 ALA A O 1
ATOM 1356 N N . LEU A 1 173 ? -6.304 -4.877 2.912 1.00 97.88 173 LEU A N 1
ATOM 1357 C CA . LEU A 1 173 ? -6.932 -3.629 3.354 1.00 97.88 173 LEU A CA 1
ATOM 1358 C C . LEU A 1 173 ? -8.456 -3.683 3.238 1.00 97.88 173 LEU A C 1
ATOM 1360 O O . LEU A 1 173 ? -9.166 -3.331 4.183 1.00 97.88 173 LEU A O 1
ATOM 1364 N N . CYS A 1 174 ? -8.962 -4.155 2.095 1.00 98.50 174 CYS A N 1
ATOM 1365 C CA . CYS A 1 174 ? -10.389 -4.364 1.873 1.00 98.50 174 CYS A CA 1
ATOM 1366 C C . CYS A 1 174 ? -10.977 -5.290 2.946 1.00 98.50 174 CYS A C 1
ATOM 1368 O O . CYS A 1 174 ? -11.948 -4.926 3.615 1.00 98.50 174 CYS A O 1
ATOM 1370 N N . GLY A 1 175 ? -10.341 -6.442 3.179 1.00 98.44 175 GLY A N 1
ATOM 1371 C CA . GLY A 1 175 ? -10.752 -7.398 4.202 1.00 98.44 175 GLY A CA 1
ATOM 1372 C C . GLY A 1 175 ? -10.792 -6.781 5.602 1.00 98.44 175 GLY A C 1
ATOM 1373 O O . GLY A 1 175 ? -11.810 -6.885 6.285 1.00 98.44 175 GLY A O 1
ATOM 1374 N N . VAL A 1 176 ? -9.735 -6.072 6.012 1.00 98.56 176 VAL A N 1
ATOM 1375 C CA . VAL A 1 176 ? -9.677 -5.363 7.304 1.00 98.56 176 VAL A CA 1
ATOM 1376 C C . VAL A 1 176 ? -10.853 -4.396 7.455 1.00 98.56 176 VAL A C 1
ATOM 1378 O O . VAL A 1 176 ? -11.572 -4.447 8.455 1.00 98.56 176 VAL A O 1
ATOM 1381 N N . LEU A 1 177 ? -11.090 -3.536 6.464 1.00 98.62 177 LEU A N 1
ATOM 1382 C CA . LEU A 1 177 ? -12.106 -2.486 6.546 1.00 98.62 177 LEU A CA 1
ATOM 1383 C C . LEU A 1 177 ? -13.538 -3.038 6.519 1.00 98.62 177 LEU A C 1
ATOM 1385 O O . LEU A 1 177 ? -14.385 -2.581 7.290 1.00 98.62 177 LEU A O 1
ATOM 1389 N N . VAL A 1 178 ? -13.806 -4.053 5.692 1.00 98.69 178 VAL A N 1
ATOM 1390 C CA . VAL A 1 178 ? -15.109 -4.738 5.635 1.00 98.69 178 VAL A CA 1
ATOM 1391 C C . VAL A 1 178 ? -15.407 -5.453 6.954 1.00 98.69 178 VAL A C 1
ATOM 1393 O O . VAL A 1 178 ? -16.520 -5.347 7.477 1.00 98.69 178 VAL A O 1
ATOM 1396 N N . LEU A 1 179 ? -14.420 -6.144 7.535 1.00 98.44 179 LEU A N 1
ATOM 1397 C CA . LEU A 1 179 ? -14.586 -6.840 8.812 1.00 98.44 179 LEU A CA 1
ATOM 1398 C C . LEU A 1 179 ? -14.773 -5.863 9.980 1.00 98.44 179 LEU A C 1
ATOM 1400 O O . LEU A 1 179 ? -15.627 -6.104 10.835 1.00 98.44 179 LEU A O 1
ATOM 1404 N N . ILE A 1 180 ? -14.047 -4.738 10.000 1.00 98.19 180 ILE A N 1
ATOM 1405 C CA . ILE A 1 180 ? -14.274 -3.656 10.972 1.00 98.19 180 ILE A CA 1
ATOM 1406 C C . ILE A 1 180 ? -15.698 -3.113 10.830 1.00 98.19 180 ILE A C 1
ATOM 1408 O O . ILE A 1 180 ? -16.406 -2.987 11.831 1.00 98.19 180 ILE A O 1
ATOM 1412 N N . PHE A 1 181 ? -16.151 -2.832 9.604 1.00 98.06 181 PHE A N 1
ATOM 1413 C CA . PHE A 1 181 ? -17.510 -2.356 9.355 1.00 98.06 181 PH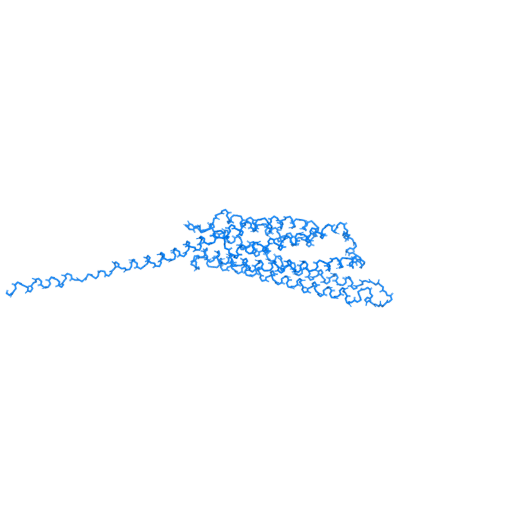E A CA 1
ATOM 1414 C C . PHE A 1 181 ? -18.566 -3.330 9.883 1.00 98.06 181 PHE A C 1
ATOM 1416 O O . PHE A 1 181 ? -19.466 -2.929 10.629 1.00 98.06 181 PHE A O 1
ATOM 1423 N N . TYR A 1 182 ? -18.435 -4.612 9.540 1.00 97.75 182 TYR A N 1
ATOM 1424 C CA . TYR A 1 182 ? -19.350 -5.647 10.001 1.00 97.75 182 TYR A CA 1
ATOM 1425 C C . TYR A 1 182 ? -19.337 -5.769 11.530 1.00 97.75 182 TYR A C 1
ATOM 1427 O O . TYR A 1 182 ? -20.401 -5.830 12.152 1.00 97.75 182 TYR A O 1
ATOM 1435 N N . SER A 1 183 ? -18.152 -5.730 12.147 1.00 96.56 183 SER A N 1
ATOM 1436 C CA . SER A 1 183 ? -18.004 -5.776 13.602 1.00 96.56 183 SER A CA 1
ATOM 1437 C C . SER A 1 183 ? -18.751 -4.627 14.283 1.00 96.56 183 SER A C 1
ATOM 1439 O O . SER A 1 183 ? -19.650 -4.888 15.086 1.00 96.56 183 SER A O 1
ATOM 1441 N N . VAL A 1 184 ? -18.498 -3.381 13.858 1.00 96.38 184 VAL A N 1
ATOM 1442 C CA . VAL A 1 184 ? -19.173 -2.174 14.371 1.00 96.38 184 VAL A CA 1
ATOM 1443 C C . VAL A 1 184 ? -20.688 -2.248 14.172 1.00 96.38 184 VAL A C 1
ATOM 1445 O O . VAL A 1 184 ? -21.444 -1.891 15.070 1.00 96.38 184 VAL A O 1
ATOM 1448 N N . ARG A 1 185 ? -21.170 -2.723 13.013 1.00 95.94 185 ARG A N 1
ATOM 1449 C CA . ARG A 1 185 ? -22.617 -2.786 12.731 1.00 95.94 185 ARG A CA 1
ATOM 1450 C C . ARG A 1 185 ? -23.338 -3.775 13.632 1.00 95.94 185 ARG A C 1
ATOM 1452 O O . ARG A 1 185 ? -24.499 -3.561 13.964 1.00 95.94 185 ARG A O 1
ATOM 1459 N N . THR A 1 186 ? -22.673 -4.868 13.982 1.00 94.88 186 THR A N 1
ATOM 1460 C CA . THR A 1 186 ? -23.271 -5.889 14.840 1.00 94.88 186 THR A CA 1
ATOM 1461 C C . THR A 1 186 ? -23.232 -5.535 16.316 1.00 94.88 186 THR A C 1
ATOM 1463 O O . THR A 1 186 ? -23.761 -6.293 17.120 1.00 94.88 186 THR A O 1
ATOM 1466 N N . ASP A 1 187 ? -22.568 -4.451 16.707 1.00 92.12 187 ASP A N 1
ATOM 1467 C CA . ASP A 1 187 ? -22.433 -4.086 18.106 1.00 92.12 187 ASP A CA 1
ATOM 1468 C C . ASP A 1 187 ? -23.699 -3.392 18.638 1.00 92.12 187 ASP A C 1
ATOM 1470 O O . ASP A 1 187 ? -23.955 -2.224 18.351 1.00 92.12 187 ASP A O 1
ATOM 1474 N N . GLU A 1 188 ? -24.539 -4.143 19.358 1.00 79.31 188 GLU A N 1
ATOM 1475 C CA . GLU A 1 188 ? -25.937 -3.778 19.643 1.00 79.31 188 GLU A CA 1
ATOM 1476 C C . GLU A 1 188 ? -26.144 -2.817 20.828 1.00 79.31 188 GLU A C 1
ATOM 1478 O O . GLU A 1 188 ? -27.253 -2.318 20.993 1.00 79.31 188 GLU A O 1
ATOM 1483 N N . GLY A 1 189 ? -25.119 -2.504 21.632 1.00 69.44 189 GLY A N 1
ATOM 1484 C CA . GLY A 1 189 ? -25.345 -1.751 22.880 1.00 69.44 189 GLY A CA 1
ATOM 1485 C C . GLY A 1 189 ? -24.267 -0.764 23.321 1.00 69.44 189 GLY A C 1
ATOM 1486 O O . GLY A 1 189 ? -24.561 0.104 24.138 1.00 69.44 189 GLY A O 1
ATOM 1487 N N . ARG A 1 190 ? -23.038 -0.856 22.800 1.00 71.00 190 ARG A N 1
ATOM 1488 C CA . ARG A 1 190 ? -21.905 -0.011 23.217 1.00 71.00 190 ARG A CA 1
ATOM 1489 C C . ARG A 1 190 ? -21.018 0.312 22.023 1.00 71.00 190 ARG A C 1
ATOM 1491 O O . ARG A 1 190 ? -19.884 -0.136 21.950 1.00 71.00 190 ARG A O 1
ATOM 1498 N N . CYS A 1 191 ? -21.561 1.050 21.051 1.00 74.38 191 CYS A N 1
ATOM 1499 C CA . CYS A 1 191 ? -20.812 1.449 19.858 1.00 74.38 191 CYS A CA 1
ATOM 1500 C C . CYS A 1 191 ? -19.615 2.345 20.240 1.00 74.38 191 CYS A C 1
ATOM 1502 O O . CYS A 1 191 ? -19.707 3.568 20.153 1.00 74.38 191 CYS A O 1
ATOM 1504 N N . ALA A 1 192 ? -18.483 1.734 20.599 1.00 87.25 192 ALA A N 1
ATOM 1505 C CA . ALA A 1 192 ? -17.237 2.426 20.929 1.00 87.25 192 ALA A CA 1
ATOM 1506 C C . ALA A 1 192 ? -16.703 3.248 19.738 1.00 87.25 192 ALA A C 1
ATOM 1508 O O . ALA A 1 192 ? -15.949 4.205 19.904 1.00 87.25 192 ALA A O 1
ATOM 1509 N N . PHE A 1 193 ? -17.126 2.886 18.522 1.00 95.12 193 PHE A N 1
ATOM 1510 C CA . PHE A 1 193 ? -16.780 3.564 17.279 1.00 95.12 193 PHE A CA 1
ATOM 1511 C C . PHE A 1 193 ? -18.027 4.044 16.530 1.00 95.12 193 PHE A C 1
ATOM 1513 O O . PHE A 1 193 ? -19.068 3.384 16.488 1.00 95.12 193 PHE A O 1
ATOM 1520 N N . GLY A 1 194 ? -17.915 5.207 15.889 1.00 94.94 194 GLY A N 1
ATOM 1521 C CA . GLY A 1 194 ? -19.013 5.840 15.169 1.00 94.94 194 GLY A CA 1
ATOM 1522 C C . GLY A 1 194 ? -19.366 5.131 13.856 1.00 94.94 194 GLY A C 1
ATOM 1523 O O . GLY A 1 194 ? -18.504 4.855 13.023 1.00 94.94 194 GLY A O 1
ATOM 1524 N N . ARG A 1 195 ? -20.668 4.949 13.593 1.00 95.56 195 ARG A N 1
ATOM 1525 C CA . ARG A 1 195 ? -21.182 4.326 12.351 1.00 95.56 195 ARG A CA 1
ATOM 1526 C C . ARG A 1 195 ? -20.749 5.044 11.067 1.00 95.56 195 ARG A C 1
ATOM 1528 O O . ARG A 1 195 ? -20.521 4.408 10.047 1.00 95.56 195 ARG A O 1
ATOM 1535 N N . LYS A 1 196 ? -20.628 6.378 11.097 1.00 96.81 196 LYS A N 1
ATOM 1536 C CA . LYS A 1 196 ? -20.175 7.158 9.928 1.00 96.81 196 LYS A CA 1
ATOM 1537 C C . LYS A 1 196 ? -18.724 6.836 9.558 1.00 96.81 196 LYS A C 1
ATOM 1539 O O . LYS A 1 196 ? -18.399 6.756 8.381 1.00 96.81 196 LYS A O 1
ATOM 1544 N N . TRP A 1 197 ? -17.871 6.630 10.562 1.00 97.75 197 TRP A N 1
ATOM 1545 C CA . TRP A 1 197 ? -16.470 6.263 10.365 1.00 97.75 197 TRP A CA 1
ATOM 1546 C C . TRP A 1 197 ? -16.335 4.852 9.783 1.00 97.75 197 TRP A C 1
ATOM 1548 O O . TRP A 1 197 ? -15.576 4.653 8.836 1.00 97.75 197 TRP A O 1
ATOM 1558 N N . SER A 1 198 ? -17.118 3.889 10.276 1.00 97.81 198 SER A N 1
ATOM 1559 C CA . SER A 1 198 ? -17.091 2.532 9.726 1.00 97.81 198 SER A CA 1
ATOM 1560 C C . SER A 1 198 ? -17.656 2.464 8.302 1.00 97.81 198 SER A C 1
ATOM 1562 O O . SER A 1 198 ? -17.107 1.745 7.473 1.00 97.81 198 SER A O 1
ATOM 1564 N N . MET A 1 199 ? -18.686 3.257 7.978 1.00 98.12 199 MET A N 1
ATOM 1565 C CA . MET A 1 199 ? -19.194 3.405 6.604 1.00 98.12 199 MET A CA 1
ATOM 1566 C C . MET A 1 199 ? -18.154 4.009 5.652 1.00 98.12 199 MET A C 1
ATOM 1568 O O . MET A 1 199 ? -18.028 3.545 4.522 1.00 98.12 199 MET A O 1
ATOM 1572 N N . LEU A 1 200 ? -17.391 5.015 6.100 1.00 98.31 200 LEU A N 1
ATOM 1573 C CA . LEU A 1 200 ? -16.263 5.543 5.326 1.00 98.31 200 LEU A CA 1
ATOM 1574 C C . LEU A 1 200 ? -15.212 4.451 5.080 1.00 98.31 200 LEU A C 1
ATOM 1576 O O . LEU A 1 200 ? -14.738 4.308 3.959 1.00 98.31 200 LEU A O 1
ATOM 1580 N N . GLY A 1 201 ? -14.904 3.643 6.101 1.00 98.19 201 GLY A N 1
ATOM 1581 C CA . GLY A 1 201 ? -14.018 2.484 5.964 1.00 98.19 201 GLY A CA 1
ATOM 1582 C C . GLY A 1 201 ? -14.519 1.476 4.928 1.00 98.19 201 GLY A C 1
ATOM 1583 O O . GLY A 1 201 ? -13.747 1.029 4.091 1.00 98.19 201 GLY A O 1
ATOM 1584 N N . LEU A 1 202 ? -15.819 1.172 4.913 1.00 98.44 202 LEU A N 1
ATOM 1585 C CA . LEU A 1 202 ? -16.412 0.299 3.896 1.00 98.44 202 LEU A CA 1
ATOM 1586 C C . LEU A 1 202 ? -16.261 0.875 2.479 1.00 98.44 202 LEU A C 1
ATOM 1588 O O . LEU A 1 202 ? -15.929 0.134 1.558 1.00 98.44 202 LEU A O 1
ATOM 1592 N N . ALA A 1 203 ? -16.477 2.183 2.305 1.00 98.38 203 ALA A N 1
ATOM 1593 C CA . ALA A 1 203 ? -16.295 2.842 1.012 1.00 98.38 203 ALA A CA 1
ATOM 1594 C C . ALA A 1 203 ? -14.837 2.750 0.527 1.00 98.38 203 ALA A C 1
ATOM 1596 O O . ALA A 1 203 ? -14.607 2.389 -0.624 1.00 98.38 203 ALA A O 1
ATOM 1597 N N . ILE A 1 204 ? -13.869 2.993 1.418 1.00 98.31 204 ILE A N 1
ATOM 1598 C CA . ILE A 1 204 ? -12.432 2.794 1.157 1.00 98.31 204 ILE A CA 1
ATOM 1599 C C . ILE A 1 204 ? -12.166 1.334 0.770 1.00 98.31 204 ILE A C 1
ATOM 1601 O O . ILE A 1 204 ? -11.530 1.080 -0.244 1.00 98.31 204 ILE A O 1
ATOM 1605 N N . GLY A 1 205 ? -12.709 0.365 1.514 1.00 98.06 205 GLY A N 1
ATOM 1606 C CA . GLY A 1 205 ? -12.535 -1.061 1.222 1.00 98.06 205 GLY A CA 1
ATOM 1607 C C . GLY A 1 205 ? -13.061 -1.469 -0.159 1.00 98.06 205 GLY A C 1
ATOM 1608 O O . GLY A 1 205 ? -12.395 -2.211 -0.876 1.00 98.06 205 GLY A O 1
ATOM 1609 N N . ILE A 1 206 ? -14.213 -0.935 -0.577 1.00 98.25 206 ILE A N 1
ATOM 1610 C CA . ILE A 1 206 ? -14.750 -1.148 -1.930 1.00 98.25 206 ILE A CA 1
ATOM 1611 C C . ILE A 1 206 ? -13.822 -0.541 -2.992 1.00 98.25 206 ILE A C 1
ATOM 1613 O O . ILE A 1 206 ? -13.572 -1.179 -4.012 1.00 98.25 206 ILE A O 1
ATOM 1617 N N . LEU A 1 207 ? -13.277 0.657 -2.759 1.00 97.56 207 LEU A N 1
ATOM 1618 C CA . LEU A 1 207 ? -12.295 1.256 -3.668 1.00 97.56 207 LEU A CA 1
ATOM 1619 C C . LEU A 1 207 ? -11.005 0.431 -3.742 1.00 97.56 207 LEU A C 1
ATOM 1621 O O . LEU A 1 207 ? -10.511 0.224 -4.842 1.00 97.56 207 LEU A O 1
ATOM 1625 N N . CYS A 1 208 ? -10.530 -0.136 -2.628 1.00 97.75 208 CYS A N 1
ATOM 1626 C CA . CYS A 1 208 ? -9.391 -1.060 -2.633 1.00 97.75 208 CYS A CA 1
ATOM 1627 C C . CYS A 1 208 ? -9.664 -2.312 -3.483 1.00 97.75 208 CYS A C 1
ATOM 1629 O O . CYS A 1 208 ? -8.765 -2.817 -4.149 1.00 97.75 208 CYS A O 1
ATOM 1631 N N . LEU A 1 209 ? -10.903 -2.816 -3.496 1.00 97.81 209 LEU A N 1
ATOM 1632 C CA . LEU A 1 209 ? -11.272 -3.924 -4.381 1.00 97.81 209 LEU A CA 1
ATOM 1633 C C . LEU A 1 209 ? -11.204 -3.509 -5.859 1.00 97.81 209 LEU A C 1
ATOM 1635 O O . LEU A 1 209 ? -10.746 -4.292 -6.689 1.00 97.81 209 LEU A O 1
ATOM 1639 N N . PHE A 1 210 ? -11.620 -2.285 -6.194 1.00 97.00 210 PHE A N 1
ATOM 1640 C CA . PHE A 1 210 ? -11.461 -1.754 -7.550 1.00 97.00 210 PHE A CA 1
ATOM 1641 C C . PHE A 1 210 ? -9.994 -1.514 -7.920 1.00 97.00 210 PHE A C 1
ATOM 1643 O O . PHE A 1 210 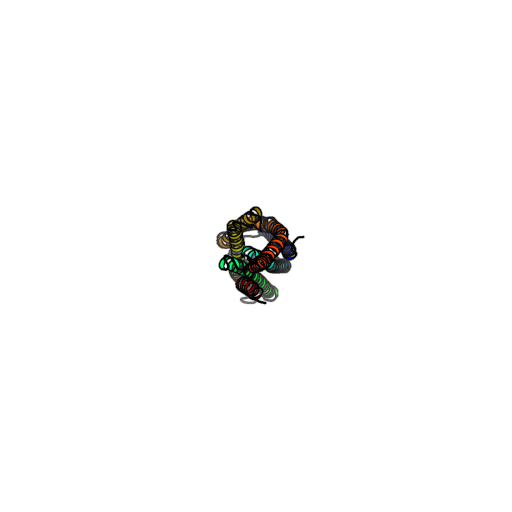? -9.624 -1.819 -9.051 1.00 97.00 210 PHE A O 1
ATOM 1650 N N . ASP A 1 211 ? -9.162 -1.031 -6.991 1.00 95.06 211 ASP A N 1
ATOM 1651 C CA . ASP A 1 211 ? -7.710 -0.918 -7.186 1.00 95.06 211 ASP A CA 1
ATOM 1652 C C . ASP A 1 211 ? -7.101 -2.294 -7.490 1.00 95.06 211 ASP A C 1
ATOM 1654 O O . ASP A 1 211 ? -6.409 -2.44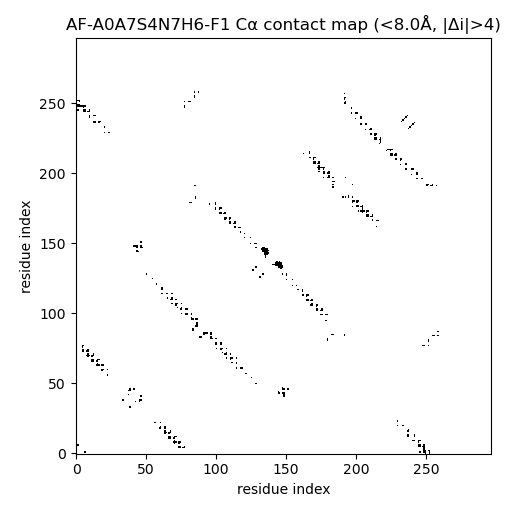2 -8.494 1.00 95.06 211 ASP A O 1
ATOM 1658 N N . PHE A 1 212 ? -7.439 -3.328 -6.710 1.00 96.06 212 PHE A N 1
ATOM 1659 C CA . PHE A 1 212 ? -6.999 -4.703 -6.968 1.00 96.06 212 PHE A CA 1
ATOM 1660 C C . PHE A 1 212 ? -7.395 -5.188 -8.372 1.00 96.06 212 PHE A C 1
ATOM 1662 O O . PHE A 1 212 ? -6.560 -5.699 -9.119 1.00 96.06 212 PHE A O 1
ATOM 1669 N N . VAL A 1 213 ? -8.662 -5.009 -8.759 1.00 96.38 213 VAL A N 1
ATOM 1670 C CA . VAL A 1 213 ? -9.142 -5.410 -10.090 1.00 96.38 213 VAL A CA 1
ATOM 1671 C C . VAL A 1 213 ? -8.417 -4.630 -11.191 1.00 96.38 213 VAL A C 1
ATOM 1673 O O . VAL A 1 213 ? -8.027 -5.221 -12.194 1.00 96.38 213 VAL A O 1
ATOM 1676 N N . ALA A 1 214 ? -8.192 -3.327 -11.008 1.00 94.31 214 ALA A N 1
ATOM 1677 C CA . ALA A 1 214 ? -7.463 -2.503 -11.968 1.00 94.31 214 ALA A CA 1
ATOM 1678 C C . ALA A 1 214 ? -5.988 -2.919 -12.099 1.00 94.31 214 ALA A C 1
ATOM 1680 O O . ALA A 1 214 ? -5.453 -2.895 -13.206 1.00 94.31 214 ALA A O 1
ATOM 1681 N N . GLU A 1 215 ? -5.338 -3.327 -11.006 1.00 91.75 215 GLU A N 1
ATOM 1682 C CA . GLU A 1 215 ? -3.975 -3.872 -11.025 1.00 91.75 215 GLU A CA 1
ATOM 1683 C C . GLU A 1 215 ? -3.906 -5.185 -11.820 1.00 91.75 215 GLU A C 1
ATOM 1685 O O . GLU A 1 215 ? -3.050 -5.329 -12.692 1.00 91.75 215 GLU A O 1
ATOM 1690 N N . VAL A 1 216 ? -4.853 -6.106 -11.613 1.00 93.19 216 VAL A N 1
ATOM 1691 C CA . VAL A 1 216 ? -4.915 -7.371 -12.371 1.00 93.19 216 VAL A CA 1
ATOM 1692 C C . VAL A 1 216 ? -5.203 -7.126 -13.857 1.00 93.19 216 VAL A C 1
ATOM 1694 O O . VAL A 1 216 ? -4.530 -7.685 -14.724 1.00 93.19 216 VAL A O 1
ATOM 1697 N N . LEU A 1 217 ? -6.168 -6.257 -14.174 1.00 93.81 217 LEU A N 1
ATOM 1698 C CA . LEU A 1 217 ? -6.544 -5.935 -15.557 1.00 93.81 217 LEU A CA 1
ATOM 1699 C C . LEU A 1 217 ? -5.478 -5.121 -16.305 1.00 93.81 217 LEU A C 1
ATOM 1701 O O . LEU A 1 217 ? -5.505 -5.037 -17.535 1.00 93.81 217 LEU A O 1
ATOM 1705 N N . ARG A 1 218 ? -4.485 -4.566 -15.600 1.00 88.00 218 ARG A N 1
ATOM 1706 C CA . ARG A 1 218 ? -3.345 -3.889 -16.228 1.00 88.00 218 ARG A CA 1
ATOM 1707 C C . ARG A 1 218 ? -2.531 -4.821 -17.134 1.00 88.00 218 ARG A C 1
ATOM 1709 O O . ARG A 1 218 ? -1.879 -4.340 -18.059 1.00 88.00 218 ARG A O 1
ATOM 1716 N N . LEU A 1 219 ? -2.609 -6.135 -16.912 1.00 86.50 219 LEU A N 1
ATOM 1717 C CA . LEU A 1 219 ? -2.005 -7.146 -17.784 1.00 86.50 219 LEU A CA 1
ATOM 1718 C C . LEU A 1 219 ? -2.684 -7.234 -19.163 1.00 86.50 219 LEU A C 1
ATOM 1720 O O . LEU A 1 219 ? -2.041 -7.648 -20.122 1.00 86.50 219 LEU A O 1
ATOM 1724 N N . GLU A 1 220 ? -3.954 -6.833 -19.276 1.00 91.88 220 GLU A N 1
ATOM 1725 C CA . GLU A 1 220 ? -4.701 -6.814 -20.540 1.00 91.88 220 GLU A CA 1
ATOM 1726 C C . GLU A 1 220 ? -4.521 -5.481 -21.281 1.00 91.88 220 GLU A C 1
ATOM 1728 O O . GLU A 1 220 ? -4.124 -5.457 -22.444 1.00 91.88 220 GLU A O 1
ATOM 1733 N N . SER A 1 221 ? -4.780 -4.356 -20.603 1.00 89.44 221 SER A N 1
ATOM 1734 C CA . SER A 1 221 ? -4.636 -3.009 -21.176 1.00 89.44 221 SER A CA 1
ATOM 1735 C C . SER A 1 221 ? -3.914 -2.072 -20.214 1.00 89.44 221 SER A C 1
ATOM 1737 O O . SER A 1 221 ? -4.518 -1.355 -19.409 1.00 89.44 221 SER A O 1
ATOM 1739 N N . TRP A 1 222 ? -2.586 -2.055 -20.326 1.00 84.81 222 TRP A N 1
ATOM 1740 C CA . TRP A 1 222 ? -1.718 -1.295 -19.429 1.00 84.81 222 TRP A CA 1
ATOM 1741 C C . TRP A 1 222 ? -2.104 0.189 -19.338 1.00 84.81 222 TRP A C 1
ATOM 1743 O O . TRP A 1 222 ? -2.239 0.727 -18.242 1.00 84.81 222 TRP A O 1
ATOM 1753 N N . GLY A 1 223 ? -2.345 0.848 -20.478 1.00 85.81 223 GLY A N 1
ATOM 1754 C CA . GLY A 1 223 ? -2.629 2.286 -20.530 1.00 85.81 223 GLY A CA 1
ATOM 1755 C C . GLY A 1 223 ? -3.953 2.683 -19.870 1.00 85.81 223 GLY A C 1
ATOM 1756 O O . GLY A 1 223 ? -3.985 3.604 -19.052 1.00 85.81 223 GLY A O 1
ATOM 1757 N N . THR A 1 224 ? -5.046 1.985 -20.187 1.00 90.50 224 THR A N 1
ATOM 1758 C CA . THR A 1 224 ? -6.380 2.326 -19.666 1.00 90.50 224 THR A CA 1
ATOM 1759 C C . THR A 1 224 ? -6.463 2.090 -18.163 1.00 90.50 224 THR A C 1
ATOM 1761 O O . THR A 1 224 ? -6.850 2.987 -17.412 1.00 90.50 224 THR A O 1
ATOM 1764 N N . PHE A 1 225 ? -6.044 0.909 -17.706 1.00 92.25 225 PHE A N 1
ATOM 1765 C CA . PHE A 1 225 ? -6.139 0.552 -16.293 1.00 92.25 225 PHE A CA 1
ATOM 1766 C C . PHE A 1 225 ? -5.099 1.270 -15.425 1.00 92.25 225 PHE A C 1
ATOM 1768 O O . PHE A 1 225 ? -5.338 1.475 -14.236 1.00 92.25 225 PHE A O 1
ATOM 1775 N N . MET A 1 226 ? -3.989 1.750 -16.001 1.00 88.50 226 MET A N 1
ATOM 1776 C CA . MET A 1 226 ? -3.072 2.658 -15.304 1.00 88.50 226 MET A CA 1
ATOM 1777 C C . MET A 1 226 ? -3.750 3.978 -14.929 1.00 88.50 226 MET A C 1
ATOM 1779 O O . MET A 1 226 ? -3.639 4.401 -13.781 1.00 88.50 226 MET A O 1
ATOM 1783 N N . ILE A 1 227 ? -4.470 4.618 -15.857 1.00 90.88 227 ILE A N 1
ATOM 1784 C CA . ILE A 1 227 ? -5.156 5.892 -15.578 1.00 90.88 227 ILE A CA 1
ATOM 1785 C C . ILE A 1 227 ? -6.241 5.689 -14.519 1.00 90.88 227 ILE A C 1
ATOM 1787 O O . ILE A 1 227 ? -6.314 6.459 -13.561 1.00 90.88 227 ILE A O 1
ATOM 1791 N N . VAL A 1 228 ? -7.048 4.633 -14.662 1.00 93.31 228 VAL A N 1
ATOM 1792 C CA . VAL A 1 228 ? -8.101 4.291 -13.693 1.00 93.31 228 VAL A CA 1
ATOM 1793 C C . VAL A 1 228 ? -7.506 4.073 -12.301 1.00 93.31 228 VAL A C 1
ATOM 1795 O O . VAL A 1 228 ? -7.957 4.701 -11.347 1.00 93.31 228 VAL A O 1
ATOM 1798 N N . SER A 1 229 ? -6.452 3.260 -12.194 1.00 91.25 229 SER A N 1
ATOM 1799 C CA . SER A 1 229 ? -5.762 3.014 -10.924 1.00 91.25 229 SER A CA 1
ATOM 1800 C C . SER A 1 229 ? -5.190 4.298 -10.321 1.00 91.25 229 SER A C 1
ATOM 1802 O O . SER A 1 229 ? -5.376 4.532 -9.135 1.00 91.25 229 SER A O 1
ATOM 1804 N N . ILE A 1 230 ? -4.566 5.185 -11.110 1.00 90.94 230 ILE A N 1
ATOM 1805 C CA . ILE A 1 230 ? -4.059 6.469 -10.593 1.00 90.94 230 ILE A CA 1
ATOM 1806 C C . ILE A 1 230 ? -5.190 7.295 -9.970 1.00 90.94 230 ILE A C 1
ATOM 1808 O O . ILE A 1 230 ? -5.020 7.823 -8.872 1.00 90.94 230 ILE A O 1
ATOM 1812 N N . VAL A 1 231 ? -6.339 7.403 -10.640 1.00 94.88 231 VAL A N 1
ATOM 1813 C CA . VAL A 1 231 ? -7.478 8.184 -10.135 1.00 94.88 231 VAL A CA 1
ATOM 1814 C C . VAL A 1 231 ? -8.029 7.587 -8.842 1.00 94.88 231 VAL A C 1
ATOM 1816 O O . VAL A 1 231 ? -8.229 8.323 -7.873 1.00 94.88 231 VAL A O 1
ATOM 1819 N N . ILE A 1 232 ? -8.248 6.269 -8.807 1.00 94.50 232 ILE A N 1
ATOM 1820 C CA . ILE A 1 232 ? -8.766 5.586 -7.615 1.00 94.50 232 ILE A CA 1
ATOM 1821 C C . ILE A 1 232 ? -7.766 5.723 -6.466 1.00 94.50 232 ILE A C 1
ATOM 1823 O O . ILE A 1 232 ? -8.154 6.181 -5.394 1.00 94.50 232 ILE A O 1
ATOM 1827 N N . SER A 1 233 ? -6.482 5.456 -6.709 1.00 91.69 233 SER A N 1
ATOM 1828 C CA . SER A 1 233 ? -5.420 5.599 -5.714 1.00 91.69 233 SER A CA 1
ATOM 1829 C C . SER A 1 233 ? -5.345 7.023 -5.153 1.00 91.69 233 SER A C 1
ATOM 1831 O O . SER A 1 233 ? -5.303 7.185 -3.942 1.00 91.69 233 SER A O 1
ATOM 1833 N N . VAL A 1 234 ? -5.415 8.075 -5.981 1.00 94.50 234 VAL A N 1
ATOM 1834 C CA . VAL A 1 234 ? -5.423 9.474 -5.500 1.00 94.50 234 VAL A CA 1
ATOM 1835 C C . VAL A 1 234 ? -6.587 9.722 -4.539 1.00 94.50 234 VAL A C 1
ATOM 1837 O O . VAL A 1 234 ? -6.396 10.278 -3.458 1.00 94.50 234 VAL A O 1
ATOM 1840 N N . ILE A 1 235 ? -7.798 9.308 -4.913 1.00 96.88 235 ILE A N 1
ATOM 1841 C CA . ILE A 1 235 ? -8.984 9.503 -4.072 1.00 96.88 235 ILE A CA 1
ATOM 1842 C C . ILE A 1 235 ? -8.843 8.696 -2.777 1.00 96.88 235 ILE A C 1
ATOM 1844 O O . ILE A 1 235 ? -9.061 9.215 -1.680 1.00 96.88 235 ILE A O 1
ATOM 1848 N N . ASN A 1 236 ? -8.458 7.431 -2.901 1.00 95.81 236 ASN A N 1
ATOM 1849 C CA . ASN A 1 236 ? -8.447 6.480 -1.809 1.00 95.81 236 ASN A CA 1
ATOM 1850 C C . ASN A 1 236 ? -7.322 6.779 -0.806 1.00 95.81 236 ASN A C 1
ATOM 1852 O O . ASN A 1 236 ? -7.584 6.957 0.383 1.00 95.81 236 ASN A O 1
ATOM 1856 N N . THR A 1 237 ? -6.080 6.919 -1.274 1.00 93.56 237 THR A N 1
ATOM 1857 C CA . THR A 1 237 ? -4.890 6.976 -0.413 1.00 93.56 237 THR A CA 1
ATOM 1858 C C . THR A 1 237 ? -4.481 8.379 0.020 1.00 93.56 237 THR A C 1
ATOM 1860 O O . THR A 1 237 ? -3.942 8.521 1.117 1.00 93.56 237 THR A O 1
ATOM 1863 N N . LEU A 1 238 ? -4.740 9.426 -0.777 1.00 95.38 238 LEU A N 1
ATOM 1864 C CA . LEU A 1 238 ? -4.405 10.804 -0.379 1.00 95.38 238 LEU A CA 1
ATOM 1865 C C . LEU A 1 238 ? -5.527 11.512 0.373 1.00 95.38 238 LEU A C 1
ATOM 1867 O O . LEU A 1 238 ? -5.248 12.422 1.153 1.00 95.38 238 LEU A O 1
ATOM 1871 N N . ILE A 1 239 ? -6.785 11.139 0.130 1.00 97.12 239 ILE A N 1
ATOM 1872 C CA . ILE A 1 239 ? -7.933 11.861 0.685 1.00 97.12 239 ILE A CA 1
ATOM 1873 C C . ILE A 1 239 ? -8.650 10.998 1.718 1.00 97.12 239 ILE A C 1
ATOM 1875 O O . ILE A 1 239 ? -8.669 11.338 2.901 1.00 97.12 239 ILE A O 1
ATOM 1879 N N . LEU A 1 240 ? -9.236 9.877 1.295 1.00 98.00 240 LEU A N 1
AT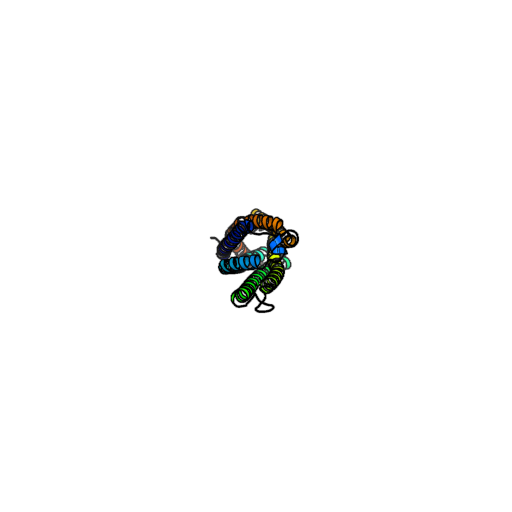OM 1880 C CA . LEU A 1 240 ? -10.144 9.117 2.155 1.00 98.00 240 LEU A CA 1
ATOM 1881 C C . LEU A 1 240 ? -9.418 8.430 3.317 1.00 98.00 240 LEU A C 1
ATOM 1883 O O . LEU A 1 240 ? -9.859 8.547 4.461 1.00 98.00 240 LEU A O 1
ATOM 1887 N N . MET A 1 241 ? -8.303 7.752 3.046 1.00 97.38 241 MET A N 1
ATOM 1888 C CA . MET A 1 241 ? -7.566 6.983 4.049 1.00 97.38 241 MET A CA 1
ATOM 1889 C C . MET A 1 241 ? -6.947 7.887 5.144 1.00 97.38 241 MET A C 1
ATOM 1891 O O . MET A 1 241 ? -7.184 7.621 6.326 1.00 97.38 241 MET A O 1
ATOM 1895 N N . PRO A 1 242 ? -6.303 9.032 4.830 1.00 97.81 242 PRO A N 1
ATOM 1896 C CA . PRO A 1 242 ? -5.860 9.997 5.840 1.00 97.81 242 PRO A CA 1
ATOM 1897 C C . PRO A 1 242 ? -7.000 10.551 6.701 1.00 97.81 242 PRO A C 1
ATOM 1899 O O . PRO A 1 242 ? -6.870 10.631 7.924 1.00 97.81 242 PRO A O 1
ATOM 1902 N N . ILE A 1 243 ? -8.146 10.888 6.095 1.00 98.25 243 ILE A N 1
ATOM 1903 C CA . ILE A 1 243 ? -9.332 11.336 6.842 1.00 98.25 243 ILE A CA 1
ATOM 1904 C C . ILE A 1 243 ? -9.807 10.229 7.789 1.00 98.25 243 ILE A C 1
ATOM 1906 O O . ILE A 1 243 ? -10.070 10.489 8.967 1.00 98.25 243 ILE A O 1
ATOM 1910 N N . TRP A 1 244 ? -9.880 8.990 7.300 1.00 98.56 244 TRP A N 1
ATOM 1911 C CA . TRP A 1 244 ? -10.289 7.832 8.088 1.00 98.56 244 TRP A CA 1
ATOM 1912 C C . TRP A 1 244 ? -9.354 7.579 9.279 1.00 98.56 244 TRP A C 1
ATOM 1914 O O . TRP A 1 244 ? -9.842 7.353 10.390 1.00 98.56 244 TRP A O 1
ATOM 1924 N N . LEU A 1 245 ? -8.034 7.698 9.091 1.00 98.12 245 LEU A N 1
ATOM 1925 C CA . LEU A 1 245 ? -7.041 7.545 10.160 1.00 98.12 245 LEU A CA 1
ATOM 1926 C C . LEU A 1 245 ? -7.089 8.668 11.191 1.00 98.12 245 LEU A C 1
ATOM 1928 O O . LEU A 1 245 ? -7.009 8.395 12.388 1.00 98.12 245 LEU A O 1
ATOM 1932 N N . VAL A 1 246 ? -7.268 9.922 10.773 1.00 98.25 246 VAL A N 1
ATOM 1933 C CA . VAL A 1 246 ? -7.425 11.039 11.718 1.00 98.25 246 VAL A CA 1
ATOM 1934 C C . VAL A 1 246 ? -8.705 10.867 12.539 1.00 98.25 246 VAL A C 1
ATOM 1936 O O . VAL A 1 246 ? -8.702 11.084 13.753 1.00 98.25 246 VAL A O 1
ATOM 1939 N N . MET A 1 247 ? -9.803 10.434 11.910 1.00 98.06 247 MET A N 1
ATOM 1940 C CA . MET A 1 247 ? -11.048 10.115 12.614 1.00 98.06 247 MET A CA 1
ATOM 1941 C C . MET A 1 247 ? -10.871 8.957 13.601 1.00 98.06 247 MET A C 1
ATOM 1943 O O . MET A 1 247 ? -11.400 9.035 14.713 1.00 98.06 247 MET A O 1
ATOM 1947 N N . LEU A 1 248 ? -10.129 7.914 13.218 1.00 97.94 248 LEU A N 1
ATOM 1948 C CA . LEU A 1 248 ? -9.800 6.797 14.099 1.00 97.94 248 LEU A CA 1
ATOM 1949 C C . LEU A 1 248 ? -8.942 7.265 15.279 1.00 97.94 248 LEU A C 1
ATOM 1951 O O . LEU A 1 248 ? -9.297 7.013 16.427 1.00 97.94 248 LEU A O 1
ATOM 1955 N N . GLY A 1 249 ? -7.877 8.023 15.021 1.00 97.75 249 GLY A N 1
ATOM 1956 C CA . GLY A 1 249 ? -6.972 8.525 16.053 1.00 97.75 249 GLY A CA 1
ATOM 1957 C C . GLY A 1 249 ? -7.650 9.441 17.070 1.00 97.75 249 GLY A C 1
ATOM 1958 O O . GLY A 1 249 ? -7.181 9.548 18.201 1.00 97.75 249 GLY A O 1
ATOM 1959 N N . ARG A 1 250 ? -8.775 10.073 16.709 1.00 97.56 250 ARG A N 1
ATOM 1960 C CA . ARG A 1 250 ? -9.624 10.810 17.655 1.00 97.56 250 ARG A CA 1
ATOM 1961 C C . ARG A 1 250 ? -10.539 9.901 18.466 1.00 97.56 250 ARG A C 1
ATOM 1963 O O . ARG A 1 250 ? -10.752 10.210 19.627 1.00 97.56 250 ARG A O 1
ATOM 1970 N N . GLN A 1 251 ? -11.089 8.838 17.879 1.00 97.06 251 GLN A N 1
ATOM 1971 C CA . GLN A 1 251 ? -12.029 7.926 18.547 1.00 97.06 251 GLN A CA 1
ATOM 1972 C C . GLN A 1 251 ? -11.327 6.923 19.467 1.00 97.06 251 GLN A C 1
ATOM 1974 O O . GLN A 1 251 ? -11.846 6.612 20.536 1.00 97.06 251 GLN A O 1
ATOM 1979 N N . LEU A 1 252 ? -10.135 6.458 19.087 1.00 96.75 252 LEU A N 1
ATOM 1980 C CA . LEU A 1 252 ? -9.430 5.370 19.762 1.00 96.75 252 LEU A CA 1
ATOM 1981 C C . LEU A 1 252 ? -9.167 5.629 21.261 1.00 96.75 252 LEU A C 1
ATOM 1983 O O . LEU A 1 252 ? -9.452 4.735 22.058 1.00 96.75 252 LEU A O 1
ATOM 1987 N N . PRO A 1 253 ? -8.714 6.824 21.699 1.00 96.88 253 PRO A N 1
ATOM 1988 C CA . PRO A 1 253 ? -8.502 7.088 23.124 1.00 96.88 253 PRO A CA 1
ATOM 1989 C C . PRO A 1 253 ? -9.801 7.089 23.943 1.00 96.88 253 PRO A C 1
ATOM 1991 O O . PRO A 1 253 ? -9.794 6.662 25.096 1.00 96.88 253 PRO A O 1
ATOM 1994 N N . PHE A 1 254 ? -10.916 7.551 23.362 1.00 96.00 254 PHE A N 1
ATOM 1995 C CA . PHE A 1 254 ? -12.219 7.530 24.036 1.00 96.00 254 PHE A CA 1
ATOM 1996 C C . PHE A 1 254 ? -12.747 6.103 24.161 1.00 96.00 254 PHE A C 1
ATOM 1998 O O . PHE A 1 254 ? -13.120 5.694 25.256 1.00 96.00 254 PHE A O 1
ATOM 2005 N N . ALA A 1 255 ? -12.687 5.338 23.068 1.00 95.81 255 ALA A N 1
ATOM 2006 C CA . ALA A 1 255 ? -13.084 3.935 23.033 1.00 95.81 255 ALA A CA 1
ATOM 2007 C C . ALA A 1 255 ? -12.289 3.086 24.041 1.00 95.81 255 ALA A C 1
ATOM 2009 O O . ALA A 1 255 ? -12.863 2.258 24.744 1.00 95.81 255 ALA A O 1
ATOM 2010 N N . ARG A 1 256 ? -10.972 3.325 24.162 1.00 95.62 256 ARG A N 1
ATOM 2011 C CA . ARG A 1 256 ? -10.124 2.647 25.154 1.00 95.62 256 ARG A CA 1
ATOM 2012 C C . ARG A 1 256 ? -10.549 2.979 26.587 1.00 95.62 256 ARG A C 1
ATOM 2014 O O . ARG A 1 256 ? -10.720 2.065 27.384 1.00 95.62 256 ARG A O 1
ATOM 2021 N N . LYS A 1 257 ? -10.758 4.260 26.904 1.00 95.31 257 LYS A N 1
ATOM 2022 C CA . LYS A 1 257 ? -11.173 4.686 28.249 1.00 95.31 257 LYS A CA 1
ATOM 2023 C C . LYS A 1 257 ? -12.537 4.108 28.640 1.00 95.31 257 LYS A C 1
ATOM 2025 O O . LYS A 1 257 ? -12.724 3.678 29.772 1.00 95.31 257 LYS A O 1
ATOM 2030 N N . GLU A 1 258 ? -13.492 4.102 27.712 1.00 93.56 258 GLU A N 1
ATOM 2031 C CA . GLU A 1 258 ? -14.817 3.516 27.940 1.00 93.56 258 GLU A CA 1
ATOM 2032 C C . GLU A 1 258 ? -14.727 2.005 28.192 1.00 93.56 258 GLU A C 1
ATOM 2034 O O . GLU A 1 258 ? -15.357 1.495 29.120 1.00 93.56 258 GLU A O 1
ATOM 2039 N N . TYR A 1 259 ? -13.881 1.305 27.430 1.00 93.00 259 TYR A N 1
ATOM 2040 C CA . TYR A 1 259 ? -13.601 -0.112 27.645 1.00 93.00 259 TYR A CA 1
ATOM 2041 C C . TYR A 1 259 ? -13.015 -0.377 29.044 1.00 93.00 259 TYR A C 1
ATOM 2043 O O . TYR A 1 259 ? -13.581 -1.178 29.789 1.00 93.00 259 TYR A O 1
ATOM 2051 N N . GLU A 1 260 ? -11.954 0.337 29.434 1.00 94.06 260 GLU A N 1
ATOM 2052 C CA . GLU A 1 260 ? -11.293 0.196 30.745 1.00 94.06 260 GLU A CA 1
ATOM 2053 C C . GLU A 1 260 ? -12.253 0.469 31.915 1.00 94.06 260 GLU A C 1
ATOM 2055 O O . GLU A 1 260 ? -12.285 -0.282 32.894 1.00 94.06 260 GLU A O 1
ATOM 2060 N N . ASN A 1 261 ? -13.090 1.505 31.799 1.00 93.44 261 ASN A N 1
ATOM 2061 C CA . ASN A 1 261 ? -14.115 1.808 32.797 1.00 93.44 261 ASN A CA 1
ATOM 2062 C C . ASN A 1 261 ? -15.131 0.667 32.918 1.00 93.44 261 ASN A C 1
ATOM 2064 O O . ASN A 1 261 ? -15.446 0.237 34.024 1.00 93.44 261 ASN A O 1
ATOM 2068 N N . SER A 1 262 ? -15.608 0.140 31.788 1.00 90.38 262 SER A N 1
ATOM 2069 C CA . SER A 1 262 ? -16.599 -0.937 31.786 1.00 90.38 262 SER A CA 1
ATOM 2070 C C . SER A 1 262 ? -16.063 -2.253 32.359 1.00 90.38 262 SER A C 1
ATOM 2072 O O . SER A 1 262 ? -16.806 -3.014 32.977 1.00 90.38 262 SER A O 1
ATOM 2074 N N . GLU A 1 263 ? -14.768 -2.518 32.179 1.00 89.50 263 GLU A N 1
ATOM 2075 C CA . GLU A 1 263 ? -14.087 -3.667 32.769 1.00 89.50 263 GLU A CA 1
ATOM 2076 C C . GLU A 1 263 ? -13.918 -3.493 34.283 1.00 89.50 263 GLU A C 1
ATOM 2078 O O . GLU A 1 263 ? -14.166 -4.425 35.049 1.00 89.50 263 GLU A O 1
ATOM 2083 N N . THR A 1 264 ? -13.587 -2.275 34.714 1.00 91.75 264 THR A N 1
ATOM 2084 C CA . THR A 1 264 ? -13.479 -1.908 36.129 1.00 91.75 264 THR A CA 1
ATOM 2085 C C . THR A 1 264 ? -14.828 -2.049 36.842 1.00 91.75 264 THR A C 1
ATOM 2087 O O . THR A 1 264 ? -14.911 -2.690 37.888 1.00 91.75 264 THR A O 1
ATOM 2090 N N . GLU A 1 265 ? -15.908 -1.528 36.255 1.00 91.06 265 GLU A N 1
ATOM 2091 C CA . GLU A 1 265 ? -17.272 -1.673 36.783 1.00 91.06 265 GLU A CA 1
ATOM 2092 C C . GLU A 1 265 ? -17.710 -3.139 36.856 1.00 91.06 265 GLU A C 1
ATOM 2094 O O . GLU A 1 265 ? -18.277 -3.558 37.862 1.00 91.06 265 GLU A O 1
ATOM 2099 N N . ALA A 1 266 ? -17.409 -3.945 35.832 1.00 88.06 266 ALA A N 1
ATOM 2100 C CA . ALA A 1 266 ? -17.712 -5.375 35.849 1.00 88.06 266 ALA A CA 1
ATOM 2101 C C . ALA A 1 266 ? -16.946 -6.121 36.956 1.00 88.06 266 ALA A C 1
ATOM 2103 O O . ALA A 1 266 ? -17.477 -7.059 37.550 1.00 88.06 266 ALA A O 1
ATOM 2104 N N . PHE A 1 267 ? -15.713 -5.702 37.253 1.00 89.75 267 PHE A N 1
ATOM 2105 C CA . PHE A 1 267 ? -14.902 -6.289 38.316 1.00 89.75 267 PHE A CA 1
ATOM 2106 C C . PHE A 1 267 ? -15.430 -5.945 39.718 1.00 89.75 267 PHE A C 1
ATOM 2108 O O . PHE A 1 267 ? -15.565 -6.837 40.557 1.00 89.75 267 PHE A O 1
ATOM 2115 N N . PHE A 1 268 ? -15.759 -4.675 39.980 1.00 91.94 268 PHE A N 1
ATOM 2116 C CA . PHE A 1 268 ? -16.259 -4.241 41.292 1.00 91.94 268 PHE A CA 1
ATOM 2117 C C . PHE A 1 268 ? -17.731 -4.593 41.525 1.00 91.94 268 PHE A C 1
ATOM 2119 O O . PHE A 1 268 ? -18.071 -5.061 42.609 1.00 91.94 268 PHE A O 1
ATOM 2126 N N . GLY A 1 269 ? -18.587 -4.485 40.506 1.00 86.12 269 GLY A N 1
ATOM 2127 C CA . GLY A 1 269 ? -19.997 -4.869 40.615 1.00 86.12 269 GLY A CA 1
ATOM 2128 C C . GLY A 1 269 ? -20.188 -6.349 40.966 1.00 86.12 269 GLY A C 1
ATOM 2129 O O . GLY A 1 269 ? -21.134 -6.705 41.663 1.00 86.12 269 GLY A O 1
ATOM 2130 N N . ASN A 1 270 ? -19.252 -7.214 40.560 1.00 82.88 270 ASN A N 1
ATOM 2131 C CA . ASN A 1 270 ? -19.269 -8.629 40.931 1.00 82.88 270 ASN A CA 1
ATOM 2132 C C . ASN A 1 270 ? -18.826 -8.882 42.389 1.00 82.88 270 ASN A C 1
ATOM 2134 O O . ASN A 1 270 ? -19.144 -9.925 42.954 1.00 82.88 270 ASN A O 1
ATOM 2138 N N . ARG A 1 271 ? -18.101 -7.942 43.015 1.00 78.19 271 ARG A N 1
ATOM 2139 C CA . ARG A 1 271 ? -17.672 -8.032 44.421 1.00 78.19 271 ARG A CA 1
ATOM 2140 C C . ARG A 1 271 ? -18.798 -7.672 45.385 1.00 78.19 271 ARG A C 1
ATOM 2142 O O . ARG A 1 271 ? -19.023 -8.400 46.348 1.00 78.19 271 ARG A O 1
ATOM 2149 N N . ASP A 1 272 ? -19.536 -6.607 45.092 1.00 74.38 272 ASP A N 1
ATOM 2150 C CA . ASP A 1 272 ? -20.605 -6.130 45.977 1.00 74.38 272 ASP A CA 1
ATOM 2151 C C . ASP A 1 272 ? -21.818 -7.080 45.974 1.00 74.38 272 ASP A C 1
ATOM 2153 O O . ASP A 1 272 ? -22.490 -7.245 46.991 1.00 74.38 272 ASP A O 1
ATOM 2157 N N . GLY A 1 273 ? -22.041 -7.804 44.870 1.00 61.06 273 GLY A N 1
ATOM 2158 C CA . GLY A 1 273 ? -23.068 -8.848 44.775 1.00 61.06 273 GLY A CA 1
ATOM 2159 C C . GLY A 1 273 ? -22.822 -10.088 45.648 1.00 61.06 273 GLY A C 1
ATOM 2160 O O . GLY A 1 273 ? -23.762 -10.841 45.893 1.00 61.06 273 GLY A O 1
ATOM 2161 N N . HIS A 1 274 ? -21.598 -10.308 46.144 1.00 58.72 274 HIS A N 1
ATOM 2162 C CA . HIS A 1 274 ? -21.265 -11.462 46.993 1.00 58.72 274 HIS A CA 1
ATOM 2163 C C . HIS A 1 274 ? -21.303 -11.147 48.497 1.00 58.72 274 HIS A C 1
ATOM 2165 O O . HIS A 1 274 ? -21.311 -12.061 49.313 1.00 58.72 274 HIS A O 1
ATOM 2171 N N . SER A 1 275 ? -21.388 -9.869 48.884 1.00 56.78 275 SER A N 1
ATOM 2172 C CA . SER A 1 275 ? -21.380 -9.457 50.297 1.00 56.78 275 SER A CA 1
ATOM 2173 C C . SER A 1 275 ? -22.750 -9.532 50.992 1.00 56.78 275 SER A C 1
ATOM 2175 O O . SER A 1 275 ? -22.807 -9.345 52.205 1.00 56.78 275 SER A O 1
ATOM 2177 N N . ASN A 1 276 ? -23.844 -9.804 50.271 1.00 55.66 276 ASN A N 1
ATOM 2178 C CA . ASN A 1 276 ? -25.202 -9.841 50.843 1.00 55.66 276 ASN A CA 1
ATOM 2179 C C . ASN A 1 276 ? -25.750 -11.263 51.085 1.00 55.66 276 ASN A C 1
ATOM 2181 O O . ASN A 1 276 ? -26.904 -11.397 51.480 1.00 55.66 276 ASN A O 1
ATOM 2185 N N . GLY A 1 277 ? -24.956 -12.316 50.847 1.00 56.44 277 GLY A N 1
ATOM 2186 C CA . GLY A 1 277 ? -25.375 -13.716 51.036 1.00 56.44 277 GLY A CA 1
ATOM 2187 C C . GLY A 1 277 ? -24.979 -14.342 52.376 1.00 56.44 277 GLY A C 1
ATOM 2188 O O . GLY A 1 277 ? -25.695 -15.207 52.862 1.00 56.44 277 GLY A O 1
ATOM 2189 N N . ASP A 1 278 ? -23.903 -13.860 53.002 1.00 55.28 278 ASP A N 1
ATOM 2190 C CA . ASP A 1 278 ? -23.398 -14.376 54.283 1.00 55.28 278 ASP A CA 1
ATOM 2191 C C . ASP A 1 278 ? -23.619 -13.366 55.417 1.00 55.28 278 ASP A C 1
ATOM 2193 O O . ASP A 1 278 ? -22.780 -13.189 56.303 1.00 55.28 278 ASP A O 1
ATOM 2197 N N . THR A 1 279 ? -24.788 -12.714 55.446 1.00 58.66 279 THR A N 1
ATOM 2198 C CA . THR A 1 279 ? -25.349 -12.401 56.766 1.00 58.66 279 THR A CA 1
ATOM 2199 C C . THR A 1 279 ? -25.794 -13.741 57.314 1.00 58.66 279 THR A C 1
ATOM 2201 O O . THR A 1 279 ? -26.913 -14.187 57.085 1.00 58.66 279 THR A O 1
ATOM 2204 N N . ILE A 1 280 ? -24.832 -14.424 57.931 1.00 56.25 280 ILE A N 1
ATOM 2205 C CA . ILE A 1 280 ? -25.030 -15.617 58.728 1.00 56.25 280 ILE A CA 1
ATOM 2206 C C . ILE A 1 280 ? -26.281 -15.327 59.557 1.00 56.25 280 ILE A C 1
ATOM 2208 O O . ILE A 1 280 ? -26.272 -14.431 60.407 1.00 56.25 280 ILE A O 1
ATOM 2212 N N . GLU A 1 281 ? -27.367 -16.049 59.277 1.00 53.47 281 GLU A N 1
ATOM 2213 C CA . GLU A 1 281 ? -28.356 -16.373 60.290 1.00 53.47 281 GLU A CA 1
ATOM 2214 C C . GLU A 1 281 ? -27.566 -17.088 61.389 1.00 53.47 281 GLU A C 1
ATOM 2216 O O . GLU A 1 281 ? -27.512 -18.314 61.460 1.00 53.47 281 GLU A O 1
ATOM 2221 N N . VAL A 1 282 ? -26.871 -16.317 62.230 1.00 56.88 282 VAL A N 1
ATOM 2222 C CA . VAL A 1 282 ? -26.445 -16.760 63.547 1.00 56.88 282 VAL A CA 1
ATOM 2223 C C . VAL A 1 282 ? -27.753 -16.835 64.299 1.00 56.88 282 VAL A C 1
ATOM 2225 O O . VAL A 1 282 ? -28.210 -15.874 64.911 1.00 56.88 282 VAL A O 1
ATOM 2228 N N . SER A 1 283 ? -28.428 -17.954 64.056 1.00 55.94 283 SER A N 1
ATOM 2229 C CA . SER A 1 283 ? -29.286 -18.666 64.971 1.00 55.94 283 SER A CA 1
ATOM 2230 C C . SER A 1 283 ? -29.791 -17.796 66.119 1.00 55.94 283 SER A C 1
ATOM 2232 O O . SER A 1 283 ? -29.250 -17.804 67.225 1.00 55.94 283 SER A O 1
ATOM 2234 N N . ASN A 1 284 ? -30.951 -17.180 65.892 1.00 56.97 284 ASN A N 1
ATOM 2235 C CA . ASN A 1 284 ? -31.904 -16.862 66.959 1.00 56.97 284 ASN A CA 1
ATOM 2236 C C . ASN A 1 284 ? -32.218 -18.088 67.857 1.00 56.97 284 ASN A C 1
ATOM 2238 O O . ASN A 1 284 ? -32.841 -17.940 68.901 1.00 56.97 284 ASN A O 1
ATOM 2242 N N . GLU A 1 285 ? -31.760 -19.290 67.493 1.00 57.56 285 GLU A N 1
ATOM 2243 C CA . GLU A 1 285 ? -31.772 -20.503 68.312 1.00 57.56 285 GLU A CA 1
ATOM 2244 C C . GLU A 1 285 ? -30.828 -20.440 69.536 1.00 57.56 285 GLU A C 1
ATOM 2246 O O . GLU A 1 285 ? -31.134 -21.034 70.568 1.00 57.56 285 GLU A O 1
ATOM 2251 N N . GLU A 1 286 ? -29.730 -19.671 69.489 1.00 55.66 286 GLU A N 1
ATOM 2252 C CA . GLU A 1 286 ? -28.824 -19.502 70.642 1.00 55.66 286 GLU A CA 1
ATOM 2253 C C . GLU A 1 286 ? -29.290 -18.368 71.574 1.00 55.66 286 GLU A C 1
ATOM 2255 O O . GLU A 1 286 ? -29.242 -18.503 72.797 1.00 55.66 286 GLU A O 1
ATOM 2260 N N . ALA A 1 287 ? -29.884 -17.306 71.017 1.00 56.78 287 ALA A N 1
ATOM 2261 C CA . ALA A 1 287 ? -30.545 -16.256 71.798 1.00 56.78 287 ALA A CA 1
ATOM 2262 C C . ALA A 1 287 ? -31.819 -16.757 72.515 1.00 56.78 287 ALA A C 1
ATOM 2264 O O . ALA A 1 287 ? -32.115 -16.314 73.625 1.00 56.78 287 ALA A O 1
ATOM 2265 N N . ALA A 1 288 ? -32.544 -17.723 71.934 1.00 58.44 288 ALA A N 1
ATOM 2266 C CA . ALA A 1 288 ? -33.697 -18.357 72.580 1.00 58.44 288 ALA A CA 1
ATOM 2267 C C . ALA A 1 288 ? -33.304 -19.315 73.722 1.00 58.44 288 ALA A C 1
ATOM 2269 O O . ALA A 1 288 ? -34.057 -19.447 74.686 1.00 58.44 288 ALA A O 1
ATOM 2270 N N . LYS A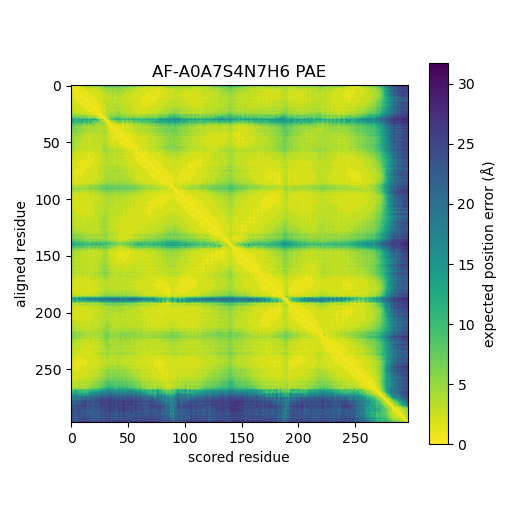 1 289 ? -32.121 -19.946 73.668 1.00 58.12 289 LYS A N 1
ATOM 2271 C CA . LYS A 1 289 ? -31.620 -20.793 74.768 1.00 58.12 289 LYS A CA 1
ATOM 2272 C C . LYS A 1 289 ? -31.203 -19.988 76.000 1.00 58.12 289 LYS A C 1
ATOM 2274 O O . LYS A 1 289 ? -31.503 -20.406 77.113 1.00 58.12 289 LYS A O 1
ATOM 2279 N N . VAL A 1 290 ? -30.600 -18.811 75.822 1.00 59.69 290 VAL A N 1
ATOM 2280 C CA . VAL A 1 290 ? -30.170 -17.957 76.949 1.00 59.69 290 VAL A CA 1
ATOM 2281 C C . VAL A 1 290 ? -31.358 -17.330 77.698 1.00 59.69 290 VAL A C 1
ATOM 2283 O O . VAL A 1 290 ? -31.277 -17.119 78.904 1.00 59.69 290 VAL A O 1
ATOM 2286 N N . ALA A 1 291 ? -32.491 -17.087 77.030 1.00 56.09 291 ALA A N 1
ATOM 2287 C CA . ALA A 1 291 ? -33.688 -16.551 77.687 1.00 56.09 291 ALA A CA 1
ATOM 2288 C C . ALA A 1 291 ? -34.410 -17.573 78.592 1.00 56.09 291 ALA A C 1
ATOM 2290 O O . ALA A 1 291 ? -35.078 -17.172 79.539 1.00 56.09 291 ALA A O 1
ATOM 2291 N N . ILE A 1 292 ? -34.262 -18.879 78.337 1.00 58.88 292 ILE A N 1
ATOM 2292 C CA . ILE A 1 292 ? -34.934 -19.933 79.120 1.00 58.88 292 ILE A CA 1
ATOM 2293 C C . ILE A 1 292 ? -34.132 -20.307 80.382 1.00 58.88 292 ILE A C 1
ATOM 2295 O O . ILE A 1 292 ? -34.718 -20.711 81.384 1.00 58.88 292 ILE A O 1
ATOM 2299 N N . GLU A 1 293 ? -32.808 -20.124 80.393 1.00 55.62 293 GLU A N 1
ATOM 2300 C CA . GLU A 1 293 ? -31.971 -20.423 81.570 1.00 55.62 293 GLU A CA 1
ATOM 2301 C C . GLU A 1 293 ? -31.940 -19.292 82.622 1.00 55.62 293 GLU A C 1
ATOM 2303 O O . GLU A 1 293 ? -31.499 -19.519 83.747 1.00 55.62 293 GLU A O 1
ATOM 2308 N N . GLY A 1 294 ? -32.459 -18.098 82.308 1.00 53.56 294 GLY A N 1
ATOM 2309 C CA . GLY A 1 294 ? -32.495 -16.946 83.223 1.00 53.56 294 GLY A CA 1
ATOM 2310 C C . GLY A 1 294 ? -33.686 -16.881 84.193 1.00 53.56 294 GLY A C 1
ATOM 2311 O O . GLY A 1 294 ? -33.666 -16.057 85.101 1.00 53.56 294 GLY A O 1
ATOM 2312 N N . GLU A 1 295 ? -34.714 -17.723 84.037 1.00 51.66 295 GLU A N 1
ATOM 2313 C CA . GLU A 1 295 ? -35.905 -17.734 84.915 1.00 51.66 295 GLU A CA 1
ATOM 2314 C C . GLU A 1 295 ? -35.887 -18.852 85.980 1.00 51.66 295 GLU A C 1
ATOM 2316 O O . GLU A 1 295 ? -36.851 -19.013 86.728 1.00 51.66 295 GLU A O 1
ATOM 2321 N N . MET A 1 296 ? -34.797 -19.623 86.085 1.00 52.53 296 MET A N 1
ATOM 2322 C CA . MET A 1 296 ? -34.650 -20.719 87.061 1.00 52.53 296 MET A CA 1
ATOM 2323 C C . MET A 1 296 ? -33.576 -20.485 88.142 1.00 52.53 296 MET A C 1
ATOM 2325 O O . MET A 1 296 ? -33.178 -21.439 88.813 1.00 52.53 296 MET A O 1
ATOM 2329 N N . SER A 1 297 ? -33.139 -19.238 88.363 1.00 46.66 297 SER A N 1
ATOM 2330 C CA . SER A 1 297 ? -32.272 -18.862 89.496 1.00 46.66 297 SER A CA 1
ATOM 2331 C C . SER A 1 297 ? -32.925 -17.852 90.428 1.00 46.66 297 SER A C 1
ATOM 2333 O O . SER A 1 297 ? -33.332 -16.790 89.904 1.00 46.66 297 SER A O 1
#

Radius of gyration: 30.8 Å; Cα contacts (8 Å, |Δi|>4): 300; chains: 1; bounding box: 68×35×123 Å

Secondary structure (DSSP, 8-state):
---HHHHHHHHHHHHHHHHHHHHHHHHHHHGGG--HHHHHTT-HHHHHHHHHHHHHHHHHHHHHHHHHHHHHHHHHHHHHHHHHHHTTTTTS-HHHHHHHHHHHHHHHHHHHHHHHHHHHHHHHHHHHHHHS--SSSS-TT----HHHHHHHHHHHHHHHHHHHHHHHHHHHHHHHHHHHHHHHHT--S--SS-HHHHHHHHHHHHHHHHHHHHHHHTTT-HHHHHHHHHHHHIIIIIIIHHHHHHHHHHHHHHHHHHHHHHHHHHHHHHHHTTTTS------HHHHHHHHHHTT--

pLDDT: mean 90.78, std 11.79, range [46.66, 98.69]

Organism: NCBI:txid265563

Foldseek 3Di:
DFAPLLVLLLVLLQVLLVLVLVVLVVVVVCCVVVDVVCVVVLPLVVLLVVLVVCLVCLVSLLVSLVSNLVSLVSVLVLLLLLLCLLCLNVVHPNVLSVLLSVLSVLLSVLSVVLSVLVNVLNVVLNCQSPPPPQQAPVHDVHRPSVSSVVSVVVSVVSVVVSLVSNLSNLVSQLSNLVSSLVSLVPPDDCNLDDNVLSVLSNVLSVLSVVLSVLSVCCVVPVVPSSVVNSVSSCCNRNPSSSVSSRSSSVSSVSSVVVSVVVVVCVVVVVVVVVPPPPPPPPDPPVVVVVVVVVVPD

Sequence (297 aa):
MIDFACATSTIFFACSNLMYIILRVTGQRSSSLFDPDLWKELDPFFLKFQWERRMSNGAITGAAGLLSAVAWFLFCIPVINVAWILSHGGKRRVGMHVLIGALAVGGSIAELMARLMMVGVTNVSHWLAKDFNLDHWLGEETNDGTGWKVLEMGYLLSHGIILWIDAFEWLALCGVLVLIFYSVRTDEGRCAFGRKWSMLGLAIGILCLFDFVAEVLRLESWGTFMIVSIVISVINTLILMPIWLVMLGRQLPFARKEYENSETEAFFGNRDGHSNGDTIEVSNEEAAKVAIEGEMS

Mean predicted aligned error: 6.39 Å